Protein AF-0000000078796660 (afdb_homodimer)

pLDDT: mean 93.75, std 12.04, range [26.59, 98.94]

Foldseek 3Di:
DAQCLDPQDGVCQQLDDPVCVVVVVPVSVVDDPQLVVLLSLLCVQPVVVLCVVVVFDKHFPYFADDPVRCVVVVHDNPDCSPSRFKTKIDTPPDWQVRSLVVSLPDPGQWQEWESEQRHIIMTGHDPVSVNRHSWYWYWHQDPNDTDIHGDPNPDD/DAQCLDPQDGVCQQLDDPVCVVVVVPVSVVDDPQLVVLLSLLCVQPVVVLCVVVVFDKHFPYFADDPVRCVVVVHDNPDCSPSRFKTKIDTPPDWQVRSLVVSLPDPGQWQEWESEQRHIIMTGHDPVSVNRHSWYWYWHQDPNDTDIHGDPNPDD

InterPro domains:
  IPR009045 Peptidase M74/Hedgehog-like, zinc-binding domain superfamily [G3DSA:3.30.1380.10] (8-135)
  IPR009045 Peptidase M74/Hedgehog-like, zinc-binding domain superfamily [SSF55166] (8-126)
  IPR013230 Peptidase M15A, C-terminal [PF08291] (8-124)

Sequence (312 aa):
MSKQLTRNFSLAEMLNSQTASRLNIQEQYEPSELVIENLRQLSIHVLQPLRDMLRRPVFVSSGYRSPRVNRIVGGADSSQHMKGQAADIVVPGMSAEVLFQKIRKSDLLYDQLIQEFGRWVHVSYNPEPAKNRKEALRAVMEGGRVRFLRGERVGGMSKQLTRNFSLAEMLNSQTASRLNIQEQYEPSELVIENLRQLSIHVLQPLRDMLRRPVFVSSGYRSPRVNRIVGGADSSQHMKGQAADIVVPGMSAEVLFQKIRKSDLLYDQLIQEFGRWVHVSYNPEPAKNRKEALRAVMEGGRVRFLRGERVGG

Organism: Cecembia lonarensis (strain CCUG 58316 / KCTC 22772 / LW9) (NCBI:txid1225176)

Secondary structure (DSSP, 8-state):
--SBSSSS-BHHHHH--HHHHHTT-GGGG---HHHHHHHHHHIIIIIHHHHHHHTS--EEEE----HHHHHHTT--TT-GGGGT-EEEEE-TTS-HHHHHHHHHTS----SEEEEETTTEEEEE--SSGGG---EEEEEEEETTEEEEEE------/--SBSSSS-BHHHHH--HHHHHTT-GGGG---HHHHHHHHHHIIIIIHHHHHHHTS--EEEE----HHHHHHTT--TT-GGGGT-EEEEE-TTS-HHHHHHHHHTS----SEEEEETTTEEEEE--SSGGG---EEEEEEEETTEEEEEE------

Structure (mmCIF, N/CA/C/O backbone):
data_AF-0000000078796660-model_v1
#
loop_
_entity.id
_entity.type
_entity.pdbx_description
1 polymer 'Peptidase M15'
#
loop_
_atom_site.group_PDB
_atom_site.id
_atom_site.type_symbol
_atom_site.label_atom_id
_atom_site.label_alt_id
_atom_site.label_comp_id
_atom_site.label_asym_id
_atom_site.label_entity_id
_atom_site.label_seq_id
_atom_site.pdbx_PDB_ins_code
_atom_site.Cartn_x
_atom_site.Cartn_y
_atom_site.Cartn_z
_atom_site.occupancy
_atom_site.B_iso_or_equiv
_atom_site.auth_seq_id
_atom_site.auth_comp_id
_atom_site.auth_asym_id
_atom_site.auth_atom_id
_atom_site.pdbx_PDB_model_num
ATOM 1 N N . MET A 1 1 ? 2.35 -25.297 6.988 1 45.5 1 MET A N 1
ATOM 2 C CA . MET A 1 1 ? 3.012 -24.781 5.797 1 45.5 1 MET A CA 1
ATOM 3 C C . MET A 1 1 ? 3.705 -23.453 6.09 1 45.5 1 MET A C 1
ATOM 5 O O . MET A 1 1 ? 3.248 -22.688 6.938 1 45.5 1 MET A O 1
ATOM 9 N N . SER A 1 2 ? 4.918 -23.328 5.523 1 55.5 2 SER A N 1
ATOM 10 C CA . SER A 1 2 ? 5.801 -22.25 5.953 1 55.5 2 SER A CA 1
ATOM 11 C C . SER A 1 2 ? 5.195 -20.891 5.641 1 55.5 2 SER A C 1
ATOM 13 O O . SER A 1 2 ? 4.641 -20.672 4.562 1 55.5 2 SER A O 1
ATOM 15 N N . LYS A 1 3 ? 5.059 -20.094 6.574 1 83.88 3 LYS A N 1
ATOM 16 C CA . LYS A 1 3 ? 4.617 -18.703 6.488 1 83.88 3 LYS A CA 1
ATOM 17 C C . LYS A 1 3 ? 5.57 -17.875 5.633 1 83.88 3 LYS A C 1
ATOM 19 O O . LYS A 1 3 ? 5.23 -16.766 5.207 1 83.88 3 LYS A O 1
ATOM 24 N N . GLN A 1 4 ? 6.664 -18.609 5.262 1 91.62 4 GLN A N 1
ATOM 25 C CA . GLN A 1 4 ? 7.641 -17.953 4.406 1 91.62 4 GLN A CA 1
ATOM 26 C C . GLN A 1 4 ? 7.629 -18.547 2.998 1 91.62 4 GLN A C 1
ATOM 28 O O . GLN A 1 4 ? 7.988 -19.703 2.803 1 91.62 4 GLN A O 1
ATOM 33 N N . LEU A 1 5 ? 7.301 -17.828 2.006 1 97.06 5 LEU A N 1
ATOM 34 C CA . LEU A 1 5 ? 7.148 -18.297 0.633 1 97.06 5 LEU A CA 1
ATOM 35 C C . LEU A 1 5 ? 8.5 -18.375 -0.07 1 97.06 5 LEU A C 1
ATOM 37 O O . LEU A 1 5 ? 8.797 -19.344 -0.768 1 97.06 5 LEU A O 1
ATOM 41 N N . THR A 1 6 ? 9.32 -17.344 0.037 1 97.69 6 THR A N 1
ATOM 42 C CA . THR A 1 6 ? 10.695 -17.25 -0.425 1 97.69 6 THR A CA 1
ATOM 43 C C . THR A 1 6 ? 11.547 -16.469 0.567 1 97.69 6 THR A C 1
ATOM 45 O O . THR A 1 6 ? 11.078 -16.109 1.652 1 97.69 6 THR A O 1
ATOM 48 N N . ARG A 1 7 ? 12.766 -16.172 0.156 1 95.88 7 ARG A N 1
ATOM 49 C CA . ARG A 1 7 ? 13.719 -15.523 1.047 1 95.88 7 ARG A CA 1
ATOM 50 C C . ARG A 1 7 ? 13.188 -14.18 1.535 1 95.88 7 ARG A C 1
ATOM 52 O O . ARG A 1 7 ? 13.398 -13.805 2.689 1 95.88 7 ARG A O 1
ATOM 59 N N . ASN A 1 8 ? 12.414 -13.469 0.659 1 95.81 8 ASN A N 1
ATOM 60 C CA . ASN A 1 8 ? 12.102 -12.086 1.005 1 95.81 8 ASN A CA 1
ATOM 61 C C . ASN A 1 8 ? 10.594 -11.836 0.993 1 95.81 8 ASN A C 1
ATOM 63 O O . ASN A 1 8 ? 10.141 -10.727 1.285 1 95.81 8 ASN A O 1
ATOM 67 N N . PHE A 1 9 ? 9.797 -12.891 0.702 1 96.81 9 PHE A N 1
ATOM 68 C CA . PHE A 1 9 ? 8.352 -12.719 0.623 1 96.81 9 PHE A CA 1
ATOM 69 C C . PHE A 1 9 ? 7.633 -13.734 1.501 1 96.81 9 PHE A C 1
ATOM 71 O O . PHE A 1 9 ? 7.828 -14.945 1.347 1 96.81 9 PHE A O 1
ATOM 78 N N . SER A 1 10 ? 6.832 -13.211 2.352 1 95.56 10 SER A N 1
ATOM 79 C CA . SER A 1 10 ? 6.09 -14.062 3.277 1 95.56 10 SER A CA 1
ATOM 80 C C . SER A 1 10 ? 4.613 -14.125 2.904 1 95.56 10 SER A C 1
ATOM 82 O O . SER A 1 10 ? 4.105 -13.25 2.199 1 95.56 10 SER A O 1
ATOM 84 N N . LEU A 1 11 ? 4.012 -15.117 3.398 1 97.19 11 LEU A N 1
ATOM 85 C CA . LEU A 1 11 ? 2.576 -15.25 3.176 1 97.19 11 LEU A CA 1
ATOM 86 C C . LEU A 1 11 ? 1.82 -14.086 3.811 1 97.19 11 LEU A C 1
ATOM 88 O O . LEU A 1 11 ? 0.869 -13.562 3.225 1 97.19 11 LEU A O 1
ATOM 92 N N . ALA A 1 12 ? 2.174 -13.656 5.004 1 93.88 12 ALA A N 1
ATOM 93 C CA . ALA A 1 12 ? 1.531 -12.539 5.691 1 93.88 12 ALA A CA 1
ATOM 94 C C . ALA A 1 12 ? 1.543 -11.281 4.828 1 93.88 12 ALA A C 1
ATOM 96 O O . ALA A 1 12 ? 0.53 -10.586 4.719 1 93.88 12 ALA A O 1
ATOM 97 N N . GLU A 1 13 ? 2.662 -11.055 4.199 1 94.31 13 GLU A N 1
ATOM 98 C CA . GLU A 1 13 ? 2.787 -9.883 3.334 1 94.31 13 GLU A CA 1
ATOM 99 C C . GLU A 1 13 ? 1.871 -9.992 2.119 1 94.31 13 GLU A C 1
ATOM 101 O O . GLU A 1 13 ? 1.275 -9.008 1.692 1 94.31 13 GLU A O 1
ATOM 106 N N . MET A 1 14 ? 1.711 -11.195 1.631 1 97.94 14 MET A N 1
ATOM 107 C CA . MET A 1 14 ? 0.92 -11.406 0.422 1 97.94 14 MET A CA 1
ATOM 108 C C . MET A 1 14 ? -0.571 -11.305 0.723 1 97.94 14 MET A C 1
ATOM 110 O O . MET A 1 14 ? -1.372 -11.031 -0.172 1 97.94 14 MET A O 1
ATOM 114 N N . LEU A 1 15 ? -0.921 -11.492 1.973 1 97.81 15 LEU A N 1
ATOM 115 C CA . LEU A 1 15 ? -2.328 -11.484 2.355 1 97.81 15 LEU A CA 1
ATOM 116 C C . LEU A 1 15 ? -2.734 -10.117 2.902 1 97.81 15 LEU A C 1
ATOM 118 O O . LEU A 1 15 ? -3.924 -9.836 3.049 1 97.81 15 LEU A O 1
ATOM 122 N N . ASN A 1 16 ? -1.791 -9.289 3.172 1 96 16 ASN A N 1
ATOM 123 C CA . ASN A 1 16 ? -2.07 -8.008 3.805 1 96 16 ASN A CA 1
ATOM 124 C C . ASN A 1 16 ? -3.045 -7.172 2.975 1 96 16 ASN A C 1
ATOM 126 O O . ASN A 1 16 ? -2.934 -7.117 1.748 1 96 16 ASN A O 1
ATOM 130 N N . SER A 1 17 ? -3.971 -6.539 3.672 1 97.81 17 SER A N 1
ATOM 131 C CA . SER A 1 17 ? -4.977 -5.656 3.096 1 97.81 17 SER A CA 1
ATOM 132 C C . SER A 1 17 ? -5.516 -4.68 4.137 1 97.81 17 SER A C 1
ATOM 134 O O . SER A 1 17 ? -6.148 -5.09 5.113 1 97.81 17 SER A O 1
ATOM 136 N N . GLN A 1 18 ? -5.285 -3.398 3.879 1 97 18 GLN A N 1
ATOM 137 C CA . GLN A 1 18 ? -5.816 -2.402 4.801 1 97 18 GLN A CA 1
ATOM 138 C C . GLN A 1 18 ? -7.344 -2.434 4.824 1 97 18 GLN A C 1
ATOM 140 O O . GLN A 1 18 ? -7.953 -2.363 5.895 1 97 18 GLN A O 1
ATOM 145 N N . THR A 1 19 ? -7.906 -2.621 3.646 1 97.88 19 THR A N 1
ATOM 146 C CA . THR A 1 19 ? -9.359 -2.674 3.518 1 97.88 19 THR A CA 1
ATOM 147 C C . THR A 1 19 ? -9.93 -3.852 4.305 1 97.88 19 THR A C 1
ATOM 149 O O . THR A 1 19 ? -10.859 -3.686 5.09 1 97.88 19 THR A O 1
ATOM 152 N N . ALA A 1 20 ? -9.383 -5.027 4.125 1 97.81 20 ALA A N 1
ATOM 153 C CA . ALA A 1 20 ? -9.875 -6.211 4.824 1 97.81 20 ALA A CA 1
ATOM 154 C C . ALA A 1 20 ? -9.734 -6.055 6.336 1 97.81 20 ALA A C 1
ATOM 156 O O . ALA A 1 20 ? -10.602 -6.48 7.098 1 97.81 20 ALA A O 1
ATOM 157 N N . SER A 1 21 ? -8.602 -5.488 6.773 1 96.5 21 SER A N 1
ATOM 158 C CA . SER A 1 21 ? -8.344 -5.316 8.195 1 96.5 21 SER A CA 1
ATOM 159 C C . SER A 1 21 ? -9.352 -4.363 8.828 1 96.5 21 SER A C 1
ATOM 161 O O . SER A 1 21 ? -9.945 -4.676 9.867 1 96.5 21 SER A O 1
ATOM 163 N N . ARG A 1 22 ? -9.617 -3.275 8.172 1 95.5 22 ARG A N 1
ATOM 164 C CA . ARG A 1 22 ? -10.492 -2.244 8.719 1 95.5 22 ARG A CA 1
ATOM 165 C C . ARG A 1 22 ? -11.953 -2.693 8.688 1 95.5 22 ARG A C 1
ATOM 167 O O . ARG A 1 22 ? -12.734 -2.346 9.578 1 95.5 22 ARG A O 1
ATOM 174 N N . LEU A 1 23 ? -12.273 -3.518 7.699 1 96.19 23 LEU A N 1
ATOM 175 C CA . LEU A 1 23 ? -13.656 -3.943 7.535 1 96.19 23 LEU A CA 1
ATOM 176 C C . LEU A 1 23 ? -13.875 -5.328 8.141 1 96.19 23 LEU A C 1
ATOM 178 O O . LEU A 1 23 ? -14.953 -5.91 8 1 96.19 23 LEU A O 1
ATOM 182 N N . ASN A 1 24 ? -12.875 -5.883 8.727 1 94.69 24 ASN A N 1
ATOM 183 C CA . ASN A 1 24 ? -12.922 -7.188 9.375 1 94.69 24 ASN A CA 1
ATOM 184 C C . ASN A 1 24 ? -13.383 -8.273 8.406 1 94.69 24 ASN A C 1
ATOM 186 O O . ASN A 1 24 ? -14.305 -9.031 8.711 1 94.69 24 ASN A O 1
ATOM 190 N N . ILE A 1 25 ? -12.859 -8.273 7.25 1 96.81 25 ILE A N 1
ATOM 191 C CA . ILE A 1 25 ? -13.125 -9.312 6.262 1 96.81 25 ILE A CA 1
ATOM 192 C C . ILE A 1 25 ? -12.18 -10.492 6.492 1 96.81 25 ILE A C 1
ATOM 194 O O . ILE A 1 25 ? -11.094 -10.547 5.914 1 96.81 25 ILE A O 1
ATOM 198 N N . GLN A 1 26 ? -12.602 -11.461 7.191 1 95.06 26 GLN A N 1
ATOM 199 C CA . GLN A 1 26 ? -11.75 -12.531 7.707 1 95.06 26 GLN A CA 1
ATOM 200 C C . GLN A 1 26 ? -11.32 -13.477 6.59 1 95.06 26 GLN A C 1
ATOM 202 O O . GLN A 1 26 ? -10.219 -14.031 6.633 1 95.06 26 GLN A O 1
ATOM 207 N N . GLU A 1 27 ? -12.141 -13.617 5.586 1 97 27 GLU A N 1
ATOM 208 C CA . GLU A 1 27 ? -11.82 -14.57 4.527 1 97 27 GLU A CA 1
ATOM 209 C C . GLU A 1 27 ? -10.57 -14.148 3.762 1 97 27 GLU A C 1
ATOM 211 O O . GLU A 1 27 ? -9.945 -14.969 3.084 1 97 27 GLU A O 1
ATOM 216 N N . GLN A 1 28 ? -10.172 -12.883 3.832 1 98 28 GLN A N 1
ATOM 217 C CA . GLN A 1 28 ? -8.938 -12.398 3.232 1 98 28 GLN A CA 1
ATOM 218 C C . GLN A 1 28 ? -7.727 -13.133 3.805 1 98 28 GLN A C 1
ATOM 220 O O . GLN A 1 28 ? -6.738 -13.352 3.102 1 98 28 GLN A O 1
ATOM 225 N N . TYR A 1 29 ? -7.84 -13.547 5 1 96.5 29 TYR A N 1
ATOM 226 C CA . TYR A 1 29 ? -6.684 -14.086 5.707 1 96.5 29 TYR A CA 1
ATOM 227 C C . TYR A 1 29 ? -6.801 -15.594 5.871 1 96.5 29 TYR A C 1
ATOM 229 O O . TYR A 1 29 ? -6.008 -16.219 6.586 1 96.5 29 TYR A O 1
ATOM 237 N N . GLU A 1 30 ? -7.844 -16.125 5.207 1 96.62 30 GLU A N 1
ATOM 238 C CA . GLU A 1 30 ? -8.062 -17.562 5.211 1 96.62 30 GLU A CA 1
ATOM 239 C C . GLU A 1 30 ? -8.148 -18.109 3.787 1 96.62 30 GLU A C 1
ATOM 241 O O . GLU A 1 30 ? -9.125 -18.766 3.428 1 96.62 30 GLU A O 1
ATOM 246 N N . PRO A 1 31 ? -7.066 -17.922 3.057 1 97.12 31 PRO A N 1
ATOM 247 C CA . PRO A 1 31 ? -7.082 -18.438 1.686 1 97.12 31 PRO A CA 1
ATOM 248 C C . PRO A 1 31 ? -7.008 -19.953 1.625 1 97.12 31 PRO A C 1
ATOM 250 O O . PRO A 1 31 ? -6.578 -20.594 2.588 1 97.12 31 PRO A O 1
ATOM 253 N N . SER A 1 32 ? -7.473 -20.578 0.462 1 97.94 32 SER A N 1
ATOM 254 C CA . SER A 1 32 ? -7.32 -22.016 0.241 1 97.94 32 SER A CA 1
ATOM 255 C C . SER A 1 32 ? -5.855 -22.391 0.043 1 97.94 32 SER A C 1
ATOM 257 O O . SER A 1 32 ? -5.02 -21.516 -0.23 1 97.94 32 SER A O 1
ATOM 259 N N . GLU A 1 33 ? -5.586 -23.656 0.144 1 97.69 33 GLU A N 1
ATOM 260 C CA . GLU A 1 33 ? -4.234 -24.141 -0.095 1 97.69 33 GLU A CA 1
ATOM 261 C C . GLU A 1 33 ? -3.783 -23.859 -1.523 1 97.69 33 GLU A C 1
ATOM 263 O O . GLU A 1 33 ? -2.602 -23.609 -1.769 1 97.69 33 GLU A O 1
ATOM 268 N N . LEU A 1 34 ? -4.711 -23.938 -2.4 1 98.31 34 LEU A N 1
ATOM 269 C CA . LEU A 1 34 ? -4.395 -23.656 -3.795 1 98.31 34 LEU A CA 1
ATOM 270 C C . LEU A 1 34 ? -3.936 -22.219 -3.965 1 98.31 34 LEU A C 1
ATOM 272 O O . LEU A 1 34 ? -2.953 -21.953 -4.66 1 98.31 34 LEU A O 1
ATOM 276 N N . VAL A 1 35 ? -4.617 -21.297 -3.363 1 98.56 35 VAL A N 1
ATOM 277 C CA . VAL A 1 35 ? -4.25 -19.891 -3.422 1 98.56 35 VAL A CA 1
ATOM 278 C C . VAL A 1 35 ? -2.863 -19.688 -2.82 1 98.56 35 VAL A C 1
ATOM 280 O O . VAL A 1 35 ? -2.039 -18.953 -3.375 1 98.56 35 VAL A O 1
ATOM 283 N N . ILE A 1 36 ? -2.561 -20.344 -1.724 1 98.5 36 ILE A N 1
ATOM 284 C CA . ILE A 1 36 ? -1.261 -20.219 -1.072 1 98.5 36 ILE A CA 1
ATOM 285 C C . ILE A 1 36 ? -0.169 -20.75 -2.006 1 98.5 36 ILE A C 1
ATOM 287 O O . ILE A 1 36 ? 0.882 -20.109 -2.15 1 98.5 36 ILE A O 1
ATOM 291 N N . GLU A 1 37 ? -0.456 -21.828 -2.598 1 98.44 37 GLU A N 1
ATOM 292 C CA . GLU A 1 37 ? 0.517 -22.391 -3.529 1 98.44 37 GLU A CA 1
ATOM 293 C C . GLU A 1 37 ? 0.743 -21.453 -4.719 1 98.44 37 GLU A C 1
ATOM 295 O O . GLU A 1 37 ? 1.873 -21.297 -5.184 1 98.44 37 GLU A O 1
ATOM 300 N N . ASN A 1 38 ? -0.32 -20.875 -5.227 1 98.81 38 ASN A N 1
ATOM 301 C CA . ASN A 1 38 ? -0.178 -19.922 -6.32 1 98.81 38 ASN A CA 1
ATOM 302 C C . ASN A 1 38 ? 0.681 -18.719 -5.918 1 98.81 38 ASN A C 1
ATOM 304 O O . ASN A 1 38 ? 1.509 -18.25 -6.699 1 98.81 38 ASN A O 1
ATOM 308 N N . LEU A 1 39 ? 0.467 -18.25 -4.715 1 98.81 39 LEU A N 1
ATOM 309 C CA . LEU A 1 39 ? 1.283 -17.156 -4.207 1 98.81 39 LEU A CA 1
ATOM 310 C C . LEU A 1 39 ? 2.748 -17.562 -4.105 1 98.81 39 LEU A C 1
ATOM 312 O O . LEU A 1 39 ? 3.645 -16.766 -4.391 1 98.81 39 LEU A O 1
ATOM 316 N N . ARG A 1 40 ? 2.975 -18.781 -3.693 1 98.56 40 ARG A N 1
ATOM 317 C CA . ARG A 1 40 ? 4.336 -19.312 -3.617 1 98.56 40 ARG A CA 1
ATOM 318 C C . ARG A 1 40 ? 4.988 -19.328 -4.996 1 98.56 40 ARG A C 1
ATOM 320 O O . ARG A 1 40 ? 6.125 -18.875 -5.16 1 98.56 40 ARG A O 1
ATOM 327 N N . GLN A 1 41 ? 4.262 -19.797 -5.941 1 98.75 41 GLN A N 1
ATOM 328 C CA . GLN A 1 41 ? 4.797 -19.875 -7.297 1 98.75 41 GLN A CA 1
ATOM 329 C C . GLN A 1 41 ? 5.066 -18.484 -7.863 1 98.75 41 GLN A C 1
ATOM 331 O O . GLN A 1 41 ? 6.102 -18.266 -8.5 1 98.75 41 GLN A O 1
ATOM 336 N N . LEU A 1 42 ? 4.156 -17.578 -7.668 1 98.88 42 LEU A N 1
ATOM 337 C CA . LEU A 1 42 ? 4.371 -16.188 -8.062 1 98.88 42 LEU A CA 1
ATOM 338 C C . LEU A 1 42 ? 5.648 -15.641 -7.438 1 98.88 42 LEU A C 1
ATOM 340 O O . LEU A 1 42 ? 6.441 -14.984 -8.109 1 98.88 42 LEU A O 1
ATOM 344 N N . SER A 1 43 ? 5.848 -15.906 -6.164 1 98.75 43 SER A N 1
ATOM 345 C CA . SER A 1 43 ? 7.016 -15.406 -5.438 1 98.75 43 SER A CA 1
ATOM 346 C C . SER A 1 43 ? 8.305 -16.031 -5.973 1 98.75 43 SER A C 1
ATOM 348 O O . SER A 1 43 ? 9.305 -15.336 -6.148 1 98.75 43 SER A O 1
ATOM 350 N N . ILE A 1 44 ? 8.273 -17.266 -6.27 1 98.56 44 ILE A N 1
ATOM 351 C CA . ILE A 1 44 ? 9.445 -18 -6.715 1 98.56 44 ILE A CA 1
ATOM 352 C C . ILE A 1 44 ? 9.828 -17.562 -8.125 1 98.56 44 ILE A C 1
ATOM 354 O O . ILE A 1 44 ? 11.008 -17.375 -8.43 1 98.56 44 ILE A O 1
ATOM 358 N N . HIS A 1 45 ? 8.883 -17.359 -8.922 1 98.69 45 HIS A N 1
ATOM 359 C CA . HIS A 1 45 ? 9.18 -17.25 -10.344 1 98.69 45 HIS A CA 1
ATOM 360 C C . HIS A 1 45 ? 9.234 -15.789 -10.781 1 98.69 45 HIS A C 1
ATOM 362 O O . HIS A 1 45 ? 9.812 -15.477 -11.828 1 98.69 45 HIS A O 1
ATOM 368 N N . VAL A 1 46 ? 8.656 -14.891 -9.984 1 98.81 46 VAL A N 1
ATOM 369 C CA . VAL A 1 46 ? 8.586 -13.516 -10.453 1 98.81 46 VAL A CA 1
ATOM 370 C C . VAL A 1 46 ? 9.148 -12.578 -9.383 1 98.81 46 VAL A C 1
ATOM 372 O O . VAL A 1 46 ? 10.156 -11.906 -9.609 1 98.81 46 VAL A O 1
ATOM 375 N N . LEU A 1 47 ? 8.602 -12.609 -8.172 1 98.69 47 LEU A N 1
ATOM 376 C CA . LEU A 1 47 ? 8.891 -11.562 -7.203 1 98.69 47 LEU A CA 1
ATOM 377 C C . LEU A 1 47 ? 10.312 -11.688 -6.672 1 98.69 47 LEU A C 1
ATOM 379 O O . LEU A 1 47 ? 11.047 -10.695 -6.602 1 98.69 47 LEU A O 1
ATOM 383 N N . GLN A 1 48 ? 10.727 -12.898 -6.293 1 98.62 48 GLN A N 1
ATOM 384 C CA . GLN A 1 48 ? 12.07 -13.078 -5.762 1 98.62 48 GLN A CA 1
ATOM 385 C C . GLN A 1 48 ? 13.125 -12.812 -6.836 1 98.62 48 GLN A C 1
ATOM 387 O O . GLN A 1 48 ? 14.094 -12.086 -6.598 1 98.62 48 GLN A O 1
ATOM 392 N N . PRO A 1 49 ? 12.984 -13.375 -8 1 98.75 49 PRO A N 1
ATOM 393 C CA . PRO A 1 49 ? 13.945 -13.047 -9.055 1 98.75 49 PRO A CA 1
ATOM 394 C C . PRO A 1 49 ? 14 -11.555 -9.367 1 98.75 49 PRO A C 1
ATOM 396 O O . PRO A 1 49 ? 15.078 -11.008 -9.633 1 98.75 49 PRO A O 1
ATOM 399 N N . LEU A 1 50 ? 12.859 -10.875 -9.352 1 98.69 50 LEU A N 1
ATOM 400 C CA . LEU A 1 50 ? 12.82 -9.438 -9.578 1 98.69 50 LEU A CA 1
ATOM 401 C C . LEU A 1 50 ? 13.617 -8.703 -8.5 1 98.69 50 LEU A C 1
ATOM 403 O O . LEU A 1 50 ? 14.422 -7.816 -8.812 1 98.69 50 LEU A O 1
ATOM 407 N N . ARG A 1 51 ? 13.344 -9.055 -7.305 1 97.81 51 ARG A N 1
ATOM 408 C CA . ARG A 1 51 ? 14.062 -8.43 -6.203 1 97.81 51 ARG A CA 1
ATOM 409 C C . ARG A 1 51 ? 15.57 -8.664 -6.332 1 97.81 51 ARG A C 1
ATOM 411 O O . ARG A 1 51 ? 16.359 -7.742 -6.113 1 97.81 51 ARG A O 1
ATOM 418 N N . ASP A 1 52 ? 15.953 -9.867 -6.652 1 98.06 52 ASP A N 1
ATOM 419 C CA . ASP A 1 52 ? 17.359 -10.203 -6.824 1 98.06 52 ASP A CA 1
ATOM 420 C C . ASP A 1 52 ? 17.984 -9.398 -7.957 1 98.06 52 ASP A C 1
ATOM 422 O O . ASP A 1 52 ? 19.141 -8.961 -7.852 1 98.06 52 ASP A O 1
ATOM 426 N N . MET A 1 53 ? 17.266 -9.195 -8.938 1 97.94 53 MET A N 1
ATOM 427 C CA . MET A 1 53 ? 17.75 -8.461 -10.102 1 97.94 53 MET A CA 1
ATOM 428 C C . MET A 1 53 ? 17.906 -6.98 -9.789 1 97.94 53 MET A C 1
ATOM 430 O O . MET A 1 53 ? 18.891 -6.359 -10.203 1 97.94 53 MET A O 1
ATOM 434 N N . LEU A 1 54 ? 16.922 -6.469 -9.062 1 97.5 54 LEU A N 1
ATOM 435 C CA . LEU A 1 54 ? 16.906 -5.039 -8.781 1 97.5 54 LEU A CA 1
ATOM 436 C C . LEU A 1 54 ? 17.859 -4.703 -7.641 1 97.5 54 LEU A C 1
ATOM 438 O O . LEU A 1 54 ? 18.297 -3.557 -7.5 1 97.5 54 LEU A O 1
ATOM 442 N N . ARG A 1 55 ? 18.125 -5.676 -6.75 1 96.12 55 ARG A N 1
ATOM 443 C CA . ARG A 1 55 ? 18.906 -5.473 -5.539 1 96.12 55 ARG A CA 1
ATOM 444 C C . ARG A 1 55 ? 18.328 -4.348 -4.688 1 96.12 55 ARG A C 1
ATOM 446 O O . ARG A 1 55 ? 19.062 -3.525 -4.148 1 96.12 55 ARG A O 1
ATOM 453 N N . ARG A 1 56 ? 16.969 -4.285 -4.719 1 93.88 56 ARG A N 1
ATOM 454 C CA . ARG A 1 56 ? 16.172 -3.33 -3.951 1 93.88 56 ARG A CA 1
ATOM 455 C C . ARG A 1 56 ? 14.945 -4 -3.359 1 93.88 56 ARG A C 1
ATOM 457 O O . ARG A 1 56 ? 14.43 -4.977 -3.912 1 93.88 56 ARG A O 1
ATOM 464 N N . PRO A 1 57 ? 14.5 -3.465 -2.238 1 93.62 57 PRO A N 1
ATOM 465 C CA . PRO A 1 57 ? 13.227 -3.984 -1.735 1 93.62 57 PRO A CA 1
ATOM 466 C C . PRO A 1 57 ? 12.078 -3.777 -2.715 1 93.62 57 PRO A C 1
ATOM 468 O O . PRO A 1 57 ? 12 -2.732 -3.367 1 93.62 57 PRO A O 1
ATOM 471 N N . VAL A 1 58 ? 11.289 -4.797 -2.889 1 96.38 58 VAL A N 1
ATOM 472 C CA . VAL A 1 58 ? 10.039 -4.75 -3.646 1 96.38 58 VAL A CA 1
ATOM 473 C C . VAL A 1 58 ? 8.852 -4.836 -2.691 1 96.38 58 VAL A C 1
ATOM 475 O O . VAL A 1 58 ? 8.68 -5.836 -1.991 1 96.38 58 VAL A O 1
ATOM 478 N N . PHE A 1 59 ? 8.102 -3.785 -2.656 1 94.75 59 PHE A N 1
ATOM 479 C CA . PHE A 1 59 ? 6.961 -3.75 -1.751 1 94.75 59 PHE A CA 1
ATOM 480 C C . PHE A 1 59 ? 5.699 -4.238 -2.453 1 94.75 59 PHE A C 1
ATOM 482 O O . PHE A 1 59 ? 5.359 -3.76 -3.537 1 94.75 59 PHE A O 1
ATOM 489 N N . VAL A 1 60 ? 5.035 -5.168 -1.796 1 97.31 60 VAL A N 1
ATOM 490 C CA . VAL A 1 60 ? 3.752 -5.656 -2.297 1 97.31 60 VAL A CA 1
ATOM 491 C C . VAL A 1 60 ? 2.613 -4.895 -1.623 1 97.31 60 VAL A C 1
ATOM 493 O O . VAL A 1 60 ? 2.293 -5.145 -0.459 1 97.31 60 VAL A O 1
ATOM 496 N N . SER A 1 61 ? 1.997 -4.012 -2.381 1 96.62 61 SER A N 1
ATOM 497 C CA . SER A 1 61 ? 0.896 -3.234 -1.825 1 96.62 61 SER A CA 1
ATOM 498 C C . SER A 1 61 ? -0.414 -4.012 -1.878 1 96.62 61 SER A C 1
ATOM 500 O O . SER A 1 61 ? -1.37 -3.678 -1.174 1 96.62 61 SER A O 1
ATOM 502 N N . SER A 1 62 ? -0.422 -5.008 -2.75 1 98.31 62 SER A N 1
ATOM 503 C CA . SER A 1 62 ? -1.573 -5.898 -2.861 1 98.31 62 SER A CA 1
ATOM 504 C C . SER A 1 62 ? -1.18 -7.234 -3.48 1 98.31 62 SER A C 1
ATOM 506 O O . SER A 1 62 ? -0.676 -7.281 -4.605 1 98.31 62 SER A O 1
ATOM 508 N N . GLY A 1 63 ? -1.321 -8.289 -2.746 1 98.56 63 GLY A N 1
ATOM 509 C CA . GLY A 1 63 ? -1.165 -9.648 -3.24 1 98.56 63 GLY A CA 1
ATOM 510 C C . GLY A 1 63 ? -2.488 -10.336 -3.52 1 98.56 63 GLY A C 1
ATOM 511 O O . GLY A 1 63 ? -3.168 -10.016 -4.496 1 98.56 63 GLY A O 1
ATOM 512 N N . TYR A 1 64 ? -2.834 -11.219 -2.566 1 98.88 64 TYR A N 1
ATOM 513 C CA . TYR A 1 64 ? -4.137 -11.867 -2.646 1 98.88 64 TYR A CA 1
ATOM 514 C C . TYR A 1 64 ? -5.258 -10.898 -2.295 1 98.88 64 TYR A C 1
ATOM 516 O O . TYR A 1 64 ? -5.125 -10.102 -1.36 1 98.88 64 TYR A O 1
ATOM 524 N N . ARG A 1 65 ? -6.305 -10.945 -3.076 1 98.88 65 ARG A N 1
ATOM 525 C CA . ARG A 1 65 ? -7.566 -10.297 -2.738 1 98.88 65 ARG A CA 1
ATOM 526 C C . ARG A 1 65 ? -8.711 -11.312 -2.736 1 98.88 65 ARG A C 1
ATOM 528 O O . ARG A 1 65 ? -8.961 -11.969 -3.744 1 98.88 65 ARG A O 1
ATOM 535 N N . SER A 1 66 ? -9.406 -11.43 -1.613 1 98.81 66 SER A N 1
ATOM 536 C CA . SER A 1 66 ? -10.656 -12.188 -1.645 1 98.81 66 SER A CA 1
ATOM 537 C C . SER A 1 66 ? -11.664 -11.547 -2.588 1 98.81 66 SER A C 1
ATOM 539 O O . SER A 1 66 ? -11.555 -10.359 -2.918 1 98.81 66 SER A O 1
ATOM 541 N N . PRO A 1 67 ? -12.656 -12.359 -2.992 1 98.38 67 PRO A N 1
ATOM 542 C CA . PRO A 1 67 ? -13.672 -11.781 -3.881 1 98.38 67 PRO A CA 1
ATOM 543 C C . PRO A 1 67 ? -14.328 -10.539 -3.293 1 98.38 67 PRO A C 1
ATOM 545 O O . PRO A 1 67 ? -14.531 -9.555 -4.004 1 98.38 67 PRO A O 1
ATOM 548 N N . ARG A 1 68 ? -14.602 -10.484 -2.021 1 98.44 68 ARG A N 1
ATOM 549 C CA . ARG A 1 68 ? -15.242 -9.336 -1.379 1 98.44 68 ARG A CA 1
ATOM 550 C C . ARG A 1 68 ? -14.312 -8.125 -1.384 1 98.44 68 ARG A C 1
ATOM 552 O O . ARG A 1 68 ? -14.727 -7.023 -1.751 1 98.44 68 ARG A O 1
ATOM 559 N N . VAL A 1 69 ? -13.062 -8.305 -0.993 1 98.69 69 VAL A N 1
ATOM 560 C CA . VAL A 1 69 ? -12.094 -7.207 -0.997 1 98.69 69 VAL A CA 1
ATOM 561 C C . VAL A 1 69 ? -11.922 -6.676 -2.418 1 98.69 69 VAL A C 1
ATOM 563 O O . VAL A 1 69 ? -11.914 -5.461 -2.637 1 98.69 69 VAL A O 1
ATOM 566 N N . ASN A 1 70 ? -11.766 -7.629 -3.367 1 98.81 70 ASN A N 1
ATOM 567 C CA . ASN A 1 70 ? -11.562 -7.246 -4.762 1 98.81 70 ASN A CA 1
ATOM 568 C C . ASN A 1 70 ? -12.688 -6.34 -5.258 1 98.81 70 ASN A C 1
ATOM 570 O O . ASN A 1 70 ? -12.43 -5.332 -5.918 1 98.81 70 ASN A O 1
ATOM 574 N N . ARG A 1 71 ? -13.883 -6.691 -4.871 1 98.25 71 ARG A N 1
ATOM 575 C CA . ARG A 1 71 ? -15.039 -5.895 -5.266 1 98.25 71 ARG A CA 1
ATOM 576 C C . ARG A 1 71 ? -15.008 -4.52 -4.609 1 98.25 71 ARG A C 1
ATOM 578 O O . ARG A 1 71 ? -15.258 -3.508 -5.262 1 98.25 71 ARG A O 1
ATOM 585 N N . ILE A 1 72 ? -14.688 -4.43 -3.379 1 98.38 72 ILE A N 1
ATOM 586 C CA . ILE A 1 72 ? -14.711 -3.191 -2.609 1 98.38 72 ILE A CA 1
ATOM 587 C C . ILE A 1 72 ? -13.688 -2.209 -3.182 1 98.38 72 ILE A C 1
ATOM 589 O O . ILE A 1 72 ? -13.977 -1.02 -3.322 1 98.38 72 ILE A O 1
ATOM 593 N N . VAL A 1 73 ? -12.531 -2.748 -3.611 1 97.88 73 VAL A N 1
ATOM 594 C CA . VAL A 1 73 ? -11.461 -1.842 -4.016 1 97.88 73 VAL A CA 1
ATOM 595 C C . VAL A 1 73 ? -11.531 -1.603 -5.523 1 97.88 73 VAL A C 1
ATOM 597 O O . VAL A 1 73 ? -10.656 -0.945 -6.094 1 97.88 73 VAL A O 1
ATOM 600 N N . GLY A 1 74 ? -12.5 -2.207 -6.211 1 96.69 74 GLY A N 1
ATOM 601 C CA . GLY A 1 74 ? -12.719 -1.926 -7.621 1 96.69 74 GLY A CA 1
ATOM 602 C C . GLY A 1 74 ? -11.867 -2.777 -8.539 1 96.69 74 GLY A C 1
ATOM 603 O O . GLY A 1 74 ? -11.516 -2.35 -9.641 1 96.69 74 GLY A O 1
ATOM 604 N N . GLY A 1 75 ? -11.484 -3.928 -8.086 1 96.81 75 GLY A N 1
ATOM 605 C CA . GLY A 1 75 ? -10.734 -4.84 -8.93 1 96.81 75 GLY A CA 1
ATOM 606 C C . GLY A 1 75 ? -11.562 -5.441 -10.047 1 96.81 75 GLY A C 1
ATOM 607 O O . GLY A 1 75 ? -12.789 -5.512 -9.953 1 96.81 75 GLY A O 1
ATOM 608 N N . ALA A 1 76 ? -10.867 -5.91 -11.102 1 95.56 76 ALA A N 1
ATOM 609 C CA . ALA A 1 76 ? -11.547 -6.574 -12.211 1 95.56 76 ALA A CA 1
ATOM 610 C C . ALA A 1 76 ? -12.18 -7.887 -11.758 1 95.56 76 ALA A C 1
ATOM 612 O O . ALA A 1 76 ? -11.633 -8.586 -10.898 1 95.56 76 ALA A O 1
ATOM 613 N N . ASP A 1 77 ? -13.266 -8.281 -12.367 1 95.62 77 ASP A N 1
ATOM 614 C CA . ASP A 1 77 ? -13.984 -9.492 -12.008 1 95.62 77 ASP A CA 1
ATOM 615 C C . ASP A 1 77 ? -13.117 -10.734 -12.219 1 95.62 77 ASP A C 1
ATOM 617 O O . ASP A 1 77 ? -13.242 -11.719 -11.492 1 95.62 77 ASP A O 1
ATOM 621 N N . SER A 1 78 ? -12.305 -10.656 -13.203 1 96.25 78 SER A N 1
ATOM 622 C CA . SER A 1 78 ? -11.461 -11.805 -13.523 1 96.25 78 SER A CA 1
ATOM 623 C C . SER A 1 78 ? -10.047 -11.609 -13.008 1 96.25 78 SER A C 1
ATOM 625 O O . SER A 1 78 ? -9.102 -12.203 -13.531 1 96.25 78 SER A O 1
ATOM 627 N N . SER A 1 79 ? -9.922 -10.812 -12.055 1 98 79 SER A N 1
ATOM 628 C CA . SER A 1 79 ? -8.609 -10.438 -11.531 1 98 79 SER A CA 1
ATOM 629 C C . SER A 1 79 ? -7.836 -11.664 -11.062 1 98 79 SER A C 1
ATOM 631 O O . SER A 1 79 ? -8.352 -12.477 -10.289 1 98 79 SER A O 1
ATOM 633 N N . GLN A 1 80 ? -6.57 -11.773 -11.352 1 98.75 80 GLN A N 1
ATOM 634 C CA . GLN A 1 80 ? -5.703 -12.859 -10.922 1 98.75 80 GLN A CA 1
ATOM 635 C C . GLN A 1 80 ? -5.352 -12.727 -9.438 1 98.75 80 GLN A C 1
ATOM 637 O O . GLN A 1 80 ? -4.871 -13.68 -8.82 1 98.75 80 GLN A O 1
ATOM 642 N N . HIS A 1 81 ? -5.543 -11.562 -8.844 1 98.94 81 HIS A N 1
ATOM 643 C CA . HIS A 1 81 ? -5.359 -11.406 -7.406 1 98.94 81 HIS A CA 1
ATOM 644 C C . HIS A 1 81 ? -6.254 -12.359 -6.625 1 98.94 81 HIS A C 1
ATOM 646 O O . HIS A 1 81 ? -5.871 -12.836 -5.551 1 98.94 81 HIS A O 1
ATOM 652 N N . MET A 1 82 ? -7.406 -12.703 -7.16 1 98.88 82 MET A N 1
ATOM 653 C CA . MET A 1 82 ? -8.367 -13.531 -6.438 1 98.88 82 MET A CA 1
ATOM 654 C C . MET A 1 82 ? -7.945 -15 -6.461 1 98.88 82 MET A C 1
ATOM 656 O O . MET A 1 82 ? -8.469 -15.812 -5.703 1 98.88 82 MET A O 1
ATOM 660 N N . LYS A 1 83 ? -6.996 -15.336 -7.297 1 98.81 83 LYS A N 1
ATOM 661 C CA . LYS A 1 83 ? -6.473 -16.688 -7.402 1 98.81 83 LYS A CA 1
ATOM 662 C C . LYS A 1 83 ? -5.098 -16.812 -6.754 1 98.81 83 LYS A C 1
ATOM 664 O O . LYS A 1 83 ? -4.461 -17.859 -6.812 1 98.81 83 LYS A O 1
ATOM 669 N N . GLY A 1 84 ? -4.59 -15.672 -6.203 1 98.88 84 GLY A N 1
ATOM 670 C CA . GLY A 1 84 ? -3.244 -15.664 -5.652 1 98.88 84 GLY A CA 1
ATOM 671 C C . GLY A 1 84 ? -2.164 -15.695 -6.719 1 98.88 84 GLY A C 1
ATOM 672 O O . GLY A 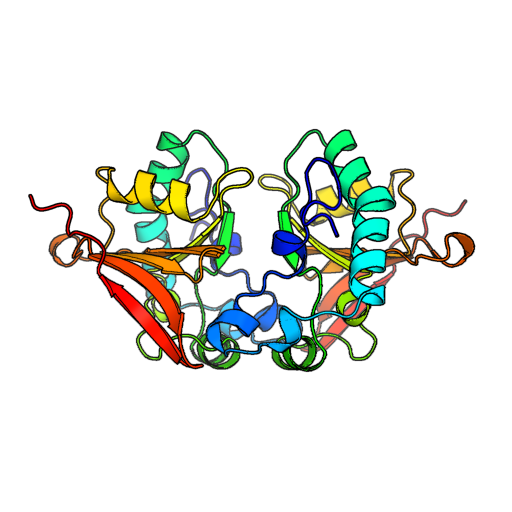1 84 ? -1.084 -16.25 -6.496 1 98.88 84 GLY A O 1
ATOM 673 N N . GLN A 1 85 ? -2.451 -15.102 -7.867 1 98.94 85 GLN A N 1
ATOM 674 C CA . GLN A 1 85 ? -1.53 -15.211 -8.992 1 98.94 85 GLN A CA 1
ATOM 675 C C . GLN A 1 85 ? -0.979 -13.844 -9.391 1 98.94 85 GLN A C 1
ATOM 677 O O . GLN A 1 85 ? -0.377 -13.703 -10.461 1 98.94 85 GLN A O 1
ATOM 682 N N . ALA A 1 86 ? -1.216 -12.789 -8.594 1 98.94 86 ALA A N 1
ATOM 683 C CA . ALA A 1 86 ? -0.764 -11.453 -8.969 1 98.94 86 ALA A CA 1
ATOM 684 C C . ALA A 1 86 ? -0.332 -10.648 -7.742 1 98.94 86 ALA A C 1
ATOM 686 O O . ALA A 1 86 ? -0.677 -11 -6.613 1 98.94 86 ALA A O 1
ATOM 687 N N . ALA A 1 87 ? 0.388 -9.672 -7.988 1 98.88 87 ALA A N 1
ATOM 688 C CA . ALA A 1 87 ? 0.776 -8.68 -6.988 1 98.88 87 ALA A CA 1
ATOM 689 C C . ALA A 1 87 ? 0.848 -7.281 -7.598 1 98.88 87 ALA A C 1
ATOM 691 O O . ALA A 1 87 ? 1.28 -7.117 -8.742 1 98.88 87 ALA A O 1
ATOM 692 N N . ASP A 1 88 ? 0.353 -6.328 -6.887 1 98.75 88 ASP A N 1
ATOM 693 C CA . ASP A 1 88 ? 0.682 -4.93 -7.145 1 98.75 88 ASP A CA 1
ATOM 694 C C . ASP A 1 88 ? 1.928 -4.508 -6.367 1 98.75 88 ASP A C 1
ATOM 696 O O . ASP A 1 88 ? 2.008 -4.711 -5.152 1 98.75 88 ASP A O 1
ATOM 700 N N . ILE A 1 89 ? 2.906 -3.893 -7.09 1 98.44 89 ILE A N 1
ATOM 701 C CA . ILE A 1 89 ? 4.191 -3.689 -6.434 1 98.44 89 ILE A CA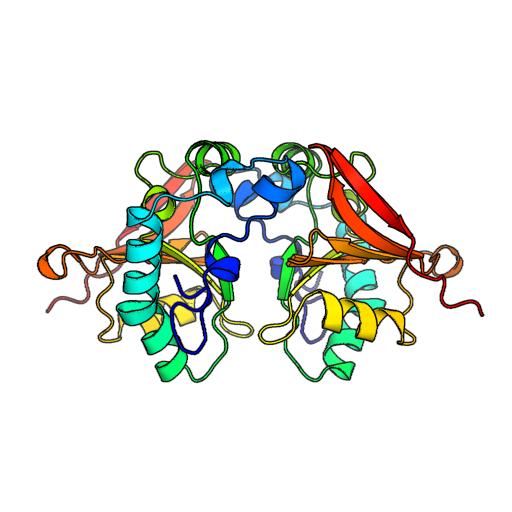 1
ATOM 702 C C . ILE A 1 89 ? 4.68 -2.262 -6.68 1 98.44 89 ILE A C 1
ATOM 704 O O . ILE A 1 89 ? 4.309 -1.638 -7.676 1 98.44 89 ILE A O 1
ATOM 708 N N . VAL A 1 90 ? 5.457 -1.816 -5.762 1 96.12 90 VAL A N 1
ATOM 709 C CA . VAL A 1 90 ? 6.16 -0.539 -5.801 1 96.12 90 VAL A CA 1
ATOM 710 C C . VAL A 1 90 ? 7.59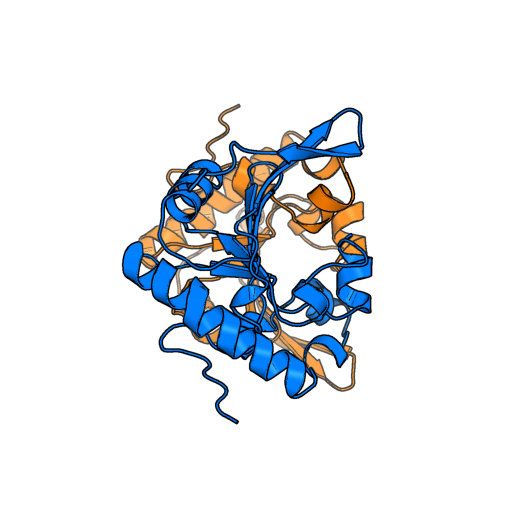4 -0.722 -5.312 1 96.12 90 VAL A C 1
ATOM 712 O O . VAL A 1 90 ? 7.852 -1.518 -4.406 1 96.12 90 VAL A O 1
ATOM 715 N N . VAL A 1 91 ? 8.5 -0.093 -5.926 1 94.5 91 VAL A N 1
ATOM 716 C CA . VAL A 1 91 ? 9.883 -0.019 -5.477 1 94.5 91 VAL A CA 1
ATOM 717 C C . VAL A 1 91 ? 10.219 1.415 -5.07 1 94.5 91 VAL A C 1
ATOM 719 O O . VAL A 1 91 ? 10.25 2.314 -5.914 1 94.5 91 VAL A O 1
ATOM 722 N N . PRO A 1 92 ? 10.461 1.584 -3.738 1 87.44 92 PRO A N 1
ATOM 723 C CA . PRO A 1 92 ? 10.773 2.945 -3.301 1 87.44 92 PRO A CA 1
ATOM 724 C C . PRO A 1 92 ? 11.906 3.578 -4.105 1 87.44 92 PRO A C 1
ATOM 726 O O . PRO A 1 92 ? 12.938 2.943 -4.332 1 87.44 92 PRO A O 1
ATOM 729 N N . GLY A 1 93 ? 11.688 4.805 -4.578 1 86 93 GLY A N 1
ATOM 730 C CA . GLY A 1 93 ? 12.719 5.523 -5.316 1 86 93 GLY A CA 1
ATOM 731 C C . GLY A 1 93 ? 12.688 5.234 -6.805 1 86 93 GLY A C 1
ATOM 732 O O . GLY A 1 93 ? 13.5 5.773 -7.562 1 86 93 GLY A O 1
ATOM 733 N N . MET A 1 94 ? 11.82 4.371 -7.207 1 93.31 94 MET A N 1
ATOM 734 C CA . MET A 1 94 ? 11.672 4.016 -8.617 1 93.31 94 MET A CA 1
ATOM 735 C C . MET A 1 94 ? 10.25 4.277 -9.102 1 93.31 94 MET A C 1
ATOM 737 O O . MET A 1 94 ? 9.289 3.854 -8.469 1 93.31 94 MET A O 1
ATOM 741 N N . SER A 1 95 ? 10.125 5.016 -10.211 1 94.94 95 SER A N 1
ATOM 742 C CA . SER A 1 95 ? 8.789 5.277 -10.727 1 94.94 95 SER A CA 1
ATOM 743 C C . SER A 1 95 ? 8.141 4.004 -11.266 1 94.94 95 SER A C 1
ATOM 745 O O . SER A 1 95 ? 8.844 3.051 -11.625 1 94.94 95 SER A O 1
ATOM 747 N N . ALA A 1 96 ? 6.848 4.016 -11.344 1 96.69 96 ALA A N 1
ATOM 748 C CA . ALA A 1 96 ? 6.129 2.875 -11.906 1 96.69 96 ALA A CA 1
ATOM 749 C C . ALA A 1 96 ? 6.57 2.596 -13.336 1 96.69 96 ALA A C 1
ATOM 751 O O . ALA A 1 96 ? 6.68 1.438 -13.742 1 96.69 96 ALA A O 1
ATOM 752 N N . GLU A 1 97 ? 6.836 3.66 -14.078 1 96.94 97 GLU A N 1
ATOM 753 C CA . GLU A 1 97 ? 7.242 3.494 -15.477 1 96.94 97 GLU A CA 1
ATOM 754 C C . GLU A 1 97 ? 8.609 2.82 -15.578 1 96.94 97 GLU A C 1
ATOM 756 O O . GLU A 1 97 ? 8.797 1.92 -16.391 1 96.94 97 GLU A O 1
ATOM 761 N N . VAL A 1 98 ? 9.539 3.219 -14.797 1 97.75 98 VAL A N 1
ATOM 762 C CA . VAL A 1 98 ? 10.867 2.621 -14.828 1 97.75 98 VAL A CA 1
ATOM 763 C C . VAL A 1 98 ? 10.789 1.157 -14.398 1 97.75 98 VAL A C 1
ATOM 765 O O . VAL A 1 98 ? 11.383 0.284 -15.039 1 97.75 98 VAL A O 1
ATOM 768 N N . LEU A 1 99 ? 10.055 0.887 -13.344 1 98.19 99 LEU A N 1
ATOM 769 C CA . LEU A 1 99 ? 9.867 -0.484 -12.883 1 98.19 99 LEU A CA 1
ATOM 770 C C . LEU A 1 99 ? 9.227 -1.343 -13.969 1 98.19 99 LEU A C 1
ATOM 772 O O . LEU A 1 99 ? 9.672 -2.461 -14.227 1 98.19 99 LEU A O 1
ATOM 776 N N . PHE A 1 100 ? 8.203 -0.806 -14.578 1 98.44 100 PHE A N 1
ATOM 777 C CA . PHE A 1 100 ? 7.5 -1.479 -15.656 1 98.44 100 PHE A CA 1
ATOM 778 C C . PHE A 1 100 ? 8.461 -1.867 -16.781 1 98.44 100 PHE A C 1
ATOM 780 O O . PHE A 1 100 ? 8.484 -3.02 -17.219 1 98.44 100 PHE A O 1
ATOM 787 N N . GLN A 1 101 ? 9.281 -0.975 -17.172 1 98.12 101 GLN A N 1
ATOM 788 C CA . GLN A 1 101 ? 10.219 -1.213 -18.266 1 98.12 101 GLN A CA 1
ATOM 789 C C . GLN A 1 101 ? 11.273 -2.24 -17.875 1 98.12 101 GLN A C 1
ATOM 791 O O . GLN A 1 101 ? 11.656 -3.086 -18.688 1 98.12 101 GLN A O 1
ATOM 796 N N . LYS A 1 102 ? 11.766 -2.166 -16.703 1 98.31 102 LYS A N 1
ATOM 797 C CA . LYS A 1 102 ? 12.766 -3.121 -16.234 1 98.31 102 LYS A CA 1
ATOM 798 C C . LYS A 1 102 ? 12.211 -4.543 -16.25 1 98.31 102 LYS A C 1
ATOM 800 O O . LYS A 1 102 ? 12.914 -5.484 -16.641 1 98.31 102 LYS A O 1
ATOM 805 N N . ILE A 1 103 ? 11.008 -4.672 -15.797 1 98.56 103 ILE A N 1
ATOM 806 C CA . ILE A 1 103 ? 10.398 -5.996 -15.781 1 98.56 103 ILE A CA 1
ATOM 807 C C . ILE A 1 103 ? 10.141 -6.465 -17.219 1 98.56 103 ILE A C 1
ATOM 809 O O . ILE A 1 103 ? 10.469 -7.602 -17.562 1 98.56 103 ILE A O 1
ATOM 813 N N . ARG A 1 104 ? 9.602 -5.586 -17.969 1 97.88 104 ARG A N 1
ATOM 814 C CA . ARG A 1 104 ? 9.273 -5.906 -19.359 1 97.88 104 ARG A CA 1
ATOM 815 C C . ARG A 1 104 ? 10.492 -6.406 -20.109 1 97.88 104 ARG A C 1
ATOM 817 O O . ARG A 1 104 ? 10.398 -7.328 -20.922 1 97.88 104 ARG A O 1
ATOM 824 N N . LYS A 1 105 ? 11.57 -5.867 -19.859 1 97.12 105 LYS A N 1
ATOM 825 C CA . LYS A 1 105 ? 12.797 -6.172 -20.594 1 97.12 105 LYS A CA 1
ATOM 826 C C . LYS A 1 105 ? 13.523 -7.363 -19.984 1 97.12 105 LYS A C 1
ATOM 828 O O . LYS A 1 105 ? 14.5 -7.855 -20.547 1 97.12 105 LYS A O 1
ATOM 833 N N . SER A 1 106 ? 13.102 -7.812 -18.891 1 97.81 106 SER A N 1
ATOM 834 C CA . SER A 1 106 ? 13.742 -8.938 -18.219 1 97.81 106 SER A CA 1
ATOM 835 C C . SER A 1 106 ? 13.281 -10.266 -18.797 1 97.81 106 SER A C 1
ATOM 837 O O . SER A 1 106 ? 12.445 -10.305 -19.703 1 97.81 106 SER A O 1
ATOM 839 N N . ASP A 1 107 ? 13.844 -11.352 -18.172 1 97 107 ASP A N 1
ATOM 840 C CA . ASP A 1 107 ? 13.477 -12.703 -18.594 1 97 107 ASP A CA 1
ATOM 841 C C . ASP A 1 107 ? 12.445 -13.312 -17.656 1 97 107 ASP A C 1
ATOM 843 O O . ASP A 1 107 ? 12.211 -14.523 -17.688 1 97 107 ASP A O 1
ATOM 847 N N . LEU A 1 108 ? 11.891 -12.422 -16.875 1 98.06 108 LEU A N 1
ATOM 848 C CA . LEU A 1 108 ? 10.898 -12.945 -15.945 1 98.06 108 LEU A CA 1
ATOM 849 C C . LEU A 1 108 ? 9.703 -13.523 -16.703 1 98.06 108 LEU A C 1
ATOM 851 O O . LEU A 1 108 ? 9.258 -12.961 -17.703 1 98.06 108 LEU A O 1
ATOM 855 N N . LEU A 1 109 ? 9.203 -14.617 -16.234 1 97.19 109 LEU A N 1
ATOM 856 C CA . LEU A 1 109 ? 8.047 -15.273 -16.828 1 97.19 109 LEU A CA 1
ATOM 857 C C . LEU A 1 109 ? 6.754 -14.812 -16.172 1 97.19 109 LEU A C 1
ATOM 859 O O . LEU A 1 109 ? 6.172 -15.539 -15.359 1 97.19 109 LEU A O 1
ATOM 863 N N . TYR A 1 110 ? 6.32 -13.703 -16.578 1 98.62 110 TYR A N 1
ATOM 864 C CA . TYR A 1 110 ? 5.055 -13.195 -16.062 1 98.62 110 TYR A CA 1
ATOM 865 C C . TYR A 1 110 ? 3.93 -13.422 -17.062 1 98.62 110 TYR A C 1
ATOM 867 O O . TYR A 1 110 ? 4.184 -13.711 -18.234 1 98.62 110 TYR A O 1
ATOM 875 N N . ASP A 1 111 ? 2.746 -13.414 -16.578 1 98.44 111 ASP A N 1
ATOM 876 C CA . ASP A 1 111 ? 1.581 -13.508 -17.453 1 98.44 111 ASP A CA 1
ATOM 877 C C . ASP A 1 111 ? 1.17 -12.125 -17.969 1 98.44 111 ASP A C 1
ATOM 879 O O . ASP A 1 111 ? 1.256 -11.852 -19.156 1 98.44 111 ASP A O 1
ATOM 883 N N . GLN A 1 112 ? 0.783 -11.273 -17.016 1 98 112 GLN A N 1
ATOM 884 C CA . GLN A 1 112 ? 0.43 -9.898 -17.359 1 98 112 GLN A CA 1
ATOM 885 C C . GLN A 1 112 ? 1.257 -8.906 -16.547 1 98 112 GLN A C 1
ATOM 887 O O . GLN A 1 112 ? 1.471 -9.094 -15.344 1 98 112 GLN A O 1
ATOM 892 N N . LEU A 1 113 ? 1.771 -7.945 -17.203 1 98.56 113 LEU A N 1
ATOM 893 C CA . LEU A 1 113 ? 2.428 -6.773 -16.641 1 98.56 113 LEU A CA 1
ATOM 894 C C . LEU A 1 113 ? 1.646 -5.504 -16.969 1 98.56 113 LEU A C 1
ATOM 896 O O . LEU A 1 113 ? 1.414 -5.195 -18.141 1 98.56 113 LEU A O 1
ATOM 900 N N . ILE A 1 114 ? 1.155 -4.816 -15.945 1 98.06 114 ILE A N 1
ATOM 901 C CA . ILE A 1 114 ? 0.357 -3.621 -16.188 1 98.06 114 ILE A CA 1
ATOM 902 C C . ILE A 1 114 ? 0.918 -2.453 -15.383 1 98.06 114 ILE A C 1
ATOM 904 O O . ILE A 1 114 ? 1.069 -2.551 -14.164 1 98.06 114 ILE A O 1
ATOM 908 N N . GLN A 1 115 ? 1.394 -1.433 -16 1 98 115 GLN A N 1
ATOM 909 C CA . GLN A 1 115 ? 1.593 -0.161 -15.32 1 98 115 GLN A CA 1
ATOM 910 C C . GLN A 1 115 ? 0.258 0.52 -15.023 1 98 115 GLN A C 1
ATOM 912 O O . GLN A 1 115 ? -0.421 0.988 -15.945 1 98 115 GLN A O 1
ATOM 917 N N . GLU A 1 116 ? -0.102 0.585 -13.797 1 96.38 116 GLU A N 1
ATOM 918 C CA . GLU A 1 116 ? -1.448 1.055 -13.484 1 96.38 116 GLU A CA 1
ATOM 919 C C . GLU A 1 116 ? -1.438 2.525 -13.07 1 96.38 116 GLU A C 1
ATOM 921 O O . GLU A 1 116 ? -0.854 2.883 -12.047 1 96.38 116 GLU A O 1
ATOM 926 N N . PHE A 1 117 ? -1.985 3.434 -13.953 1 92.88 117 PHE A N 1
ATOM 927 C CA . PHE A 1 117 ? -2.277 4.844 -13.727 1 92.88 117 PHE A CA 1
ATOM 928 C C . PHE A 1 117 ? -1.001 5.621 -13.438 1 92.88 117 PHE A C 1
ATOM 930 O O . PHE A 1 117 ? -1.044 6.688 -12.812 1 92.88 117 PHE A O 1
ATOM 937 N N . GLY A 1 118 ? 0.151 5.012 -13.688 1 93.38 118 GLY A N 1
ATOM 938 C CA . GLY A 1 118 ? 1.434 5.637 -13.406 1 93.38 118 GLY A CA 1
ATOM 939 C C . GLY A 1 118 ? 1.822 5.562 -11.938 1 93.38 118 GLY A C 1
ATOM 940 O O . GLY A 1 118 ? 2.693 6.309 -11.484 1 93.38 118 GLY A O 1
ATOM 941 N N . ARG A 1 119 ? 1.248 4.637 -11.203 1 94.19 119 ARG A N 1
ATOM 942 C CA . ARG A 1 119 ? 1.393 4.711 -9.758 1 94.19 119 ARG A CA 1
ATOM 943 C C . ARG A 1 119 ? 1.99 3.424 -9.195 1 94.19 119 ARG A C 1
ATOM 945 O O . ARG A 1 119 ? 2.791 3.461 -8.258 1 94.19 119 ARG A O 1
ATOM 952 N N . TRP A 1 120 ? 1.6 2.297 -9.719 1 97.44 120 TRP A N 1
ATOM 953 C CA . TRP A 1 120 ? 2.16 1.007 -9.328 1 97.44 120 TRP A CA 1
ATOM 954 C C . TRP A 1 120 ? 2.156 0.033 -10.5 1 97.44 120 TRP A C 1
ATOM 956 O O . TRP A 1 120 ? 1.657 0.354 -11.586 1 97.44 120 TRP A O 1
ATOM 966 N N . VAL A 1 121 ? 2.812 -1.104 -10.312 1 98.56 121 VAL A N 1
ATOM 967 C CA . VAL A 1 121 ? 2.881 -2.121 -11.359 1 98.56 121 VAL A CA 1
ATOM 968 C C . VAL A 1 121 ? 2.184 -3.395 -10.883 1 98.56 121 VAL A C 1
ATOM 970 O O . VAL A 1 121 ? 2.402 -3.848 -9.758 1 98.56 121 VAL A O 1
ATOM 973 N N . HIS A 1 122 ? 1.268 -3.852 -11.656 1 98.75 122 HIS A N 1
ATOM 974 C CA . HIS A 1 122 ? 0.665 -5.172 -11.508 1 98.75 122 HIS A CA 1
ATOM 975 C C . HIS A 1 122 ? 1.465 -6.23 -12.258 1 98.75 122 HIS A C 1
ATOM 977 O O . HIS A 1 122 ? 1.769 -6.062 -13.438 1 98.75 122 HIS A O 1
ATOM 983 N N . VAL A 1 123 ? 1.825 -7.309 -11.57 1 98.88 123 VAL A N 1
ATOM 984 C CA . VAL A 1 123 ? 2.504 -8.422 -12.219 1 98.88 123 VAL A CA 1
ATOM 985 C C . VAL A 1 123 ? 1.85 -9.742 -11.812 1 98.88 123 VAL A C 1
ATOM 987 O O . VAL A 1 123 ? 1.525 -9.938 -10.641 1 98.88 123 VAL A O 1
ATOM 990 N N . SER A 1 124 ? 1.621 -10.602 -12.805 1 98.88 124 SER A N 1
ATOM 991 C CA . SER A 1 124 ? 0.946 -11.859 -12.516 1 98.88 124 SER A CA 1
ATOM 992 C C . SER A 1 124 ? 1.715 -13.047 -13.094 1 98.88 124 SER A C 1
ATOM 994 O O . SER A 1 124 ? 2.6 -12.867 -13.93 1 98.88 124 SER A O 1
ATOM 996 N N . TYR A 1 125 ? 1.438 -14.188 -12.578 1 98.88 125 TYR A N 1
ATOM 997 C CA . TYR A 1 125 ? 2.039 -15.453 -12.977 1 98.88 125 TYR A CA 1
ATOM 998 C C . TYR A 1 125 ? 1.001 -16.562 -12.992 1 98.88 125 TYR A C 1
ATOM 1000 O O . TYR A 1 125 ? 0.244 -16.734 -12.031 1 98.88 125 TYR A O 1
ATOM 1008 N N . ASN A 1 126 ? 0.967 -17.266 -14.102 1 98.62 126 ASN A N 1
ATOM 1009 C CA . ASN A 1 126 ? 0.175 -18.484 -14.203 1 98.62 126 ASN A CA 1
ATOM 1010 C C . ASN A 1 126 ? 0.98 -19.719 -13.781 1 98.62 126 ASN A C 1
ATOM 1012 O O . ASN A 1 126 ? 2.062 -19.969 -14.312 1 98.62 126 ASN A O 1
ATOM 1016 N N . PRO A 1 127 ? 0.488 -20.469 -12.867 1 97.94 127 PRO A N 1
ATOM 1017 C CA . PRO A 1 127 ? 1.244 -21.641 -12.398 1 97.94 127 PRO A CA 1
ATOM 1018 C C . PRO A 1 127 ? 1.484 -22.656 -13.5 1 97.94 127 PRO A C 1
ATOM 1020 O O . PRO A 1 127 ? 2.301 -23.578 -13.328 1 97.94 127 PRO A O 1
ATOM 1023 N N . GLU A 1 128 ? 0.697 -22.656 -14.453 1 97.94 128 GLU A N 1
ATOM 1024 C CA . GLU A 1 128 ? 1.051 -23.375 -15.672 1 97.94 128 GLU A CA 1
ATOM 1025 C C . GLU A 1 128 ? 1.977 -22.547 -16.562 1 97.94 128 GLU A C 1
ATOM 1027 O O . GLU A 1 128 ? 1.512 -21.734 -17.359 1 97.94 128 GLU A O 1
ATOM 1032 N N . PRO A 1 129 ? 3.23 -22.859 -16.531 1 97.38 129 PRO A N 1
ATOM 1033 C CA . PRO A 1 129 ? 4.234 -21.969 -17.125 1 97.38 129 PRO A CA 1
ATOM 1034 C C . PRO A 1 129 ? 3.957 -21.672 -18.594 1 97.38 129 PRO A C 1
ATOM 1036 O O . PRO A 1 129 ? 4.16 -20.547 -19.047 1 97.38 129 PRO A O 1
ATOM 1039 N N . ALA A 1 130 ? 3.396 -22.609 -19.297 1 97.25 130 ALA A N 1
ATOM 1040 C CA . ALA A 1 130 ? 3.178 -22.469 -20.734 1 97.25 130 ALA A CA 1
ATOM 1041 C C . ALA A 1 130 ? 2.061 -21.469 -21.031 1 97.25 130 ALA A C 1
ATOM 1043 O O . ALA A 1 130 ? 1.928 -20.984 -22.156 1 97.25 130 ALA A O 1
ATOM 1044 N N . LYS A 1 131 ? 1.291 -21.094 -20.016 1 97.94 131 LYS A N 1
ATOM 1045 C CA . LYS A 1 131 ? 0.133 -20.219 -20.203 1 97.94 131 LYS A CA 1
ATOM 1046 C C . LYS A 1 131 ? 0.486 -18.766 -19.938 1 97.94 131 LYS A C 1
ATOM 1048 O O . LYS A 1 131 ? -0.345 -17.875 -20.125 1 97.94 131 LYS A O 1
ATOM 1053 N N . ASN A 1 132 ? 1.714 -18.5 -19.484 1 98.38 132 ASN A N 1
ATOM 1054 C CA . ASN A 1 132 ? 2.127 -17.125 -19.25 1 98.38 132 ASN A CA 1
ATOM 1055 C C . ASN A 1 132 ? 2.336 -16.375 -20.578 1 98.38 132 ASN A C 1
ATOM 1057 O O . ASN A 1 132 ? 3.176 -16.766 -21.391 1 98.38 132 ASN A O 1
ATOM 1061 N N . ARG A 1 133 ? 1.66 -15.312 -20.812 1 96.75 133 ARG A N 1
ATOM 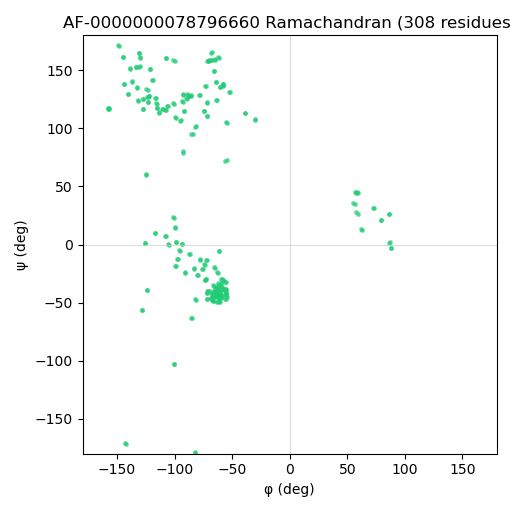1062 C CA . ARG A 1 133 ? 1.526 -14.641 -22.094 1 96.75 133 ARG A CA 1
ATOM 1063 C C . ARG A 1 133 ? 2.609 -13.578 -22.281 1 96.75 133 ARG A C 1
ATOM 1065 O O . ARG A 1 133 ? 2.873 -13.133 -23.391 1 96.75 133 ARG A O 1
ATOM 1072 N N . LYS A 1 134 ? 3.143 -13.086 -21.188 1 96.81 134 LYS A N 1
ATOM 1073 C CA . LYS A 1 134 ? 4.086 -11.969 -21.219 1 96.81 134 LYS A CA 1
ATOM 1074 C C . LYS A 1 134 ? 3.461 -10.742 -21.875 1 96.81 134 LYS A C 1
ATOM 1076 O O . LYS A 1 134 ? 4.078 -10.102 -22.734 1 96.81 134 LYS A O 1
ATOM 1081 N N . GLU A 1 135 ? 2.248 -10.477 -21.469 1 96.81 135 GLU A N 1
ATOM 1082 C CA . GLU A 1 135 ? 1.544 -9.297 -21.938 1 96.81 135 GLU A CA 1
ATOM 1083 C C . GLU A 1 135 ? 1.872 -8.07 -21.094 1 96.81 135 GLU A C 1
ATOM 1085 O O . GLU A 1 135 ? 1.83 -8.141 -19.859 1 96.81 135 GLU A O 1
ATOM 1090 N N . ALA A 1 136 ? 2.266 -7.016 -21.75 1 97.25 136 ALA A N 1
ATOM 1091 C CA . ALA A 1 136 ? 2.568 -5.762 -21.062 1 97.25 136 ALA A CA 1
ATOM 1092 C C . ALA A 1 136 ? 1.603 -4.66 -21.484 1 97.25 136 ALA A C 1
ATOM 1094 O O . ALA A 1 136 ? 1.479 -4.355 -22.672 1 97.25 136 ALA A O 1
ATOM 1095 N N . LEU A 1 137 ? 0.918 -4.129 -20.531 1 96.94 137 LEU A N 1
ATOM 1096 C CA . LEU A 1 137 ? -0.109 -3.123 -20.781 1 96.94 137 LEU A CA 1
ATOM 1097 C C . LEU A 1 137 ? 0.067 -1.92 -19.875 1 96.94 137 LEU A C 1
ATOM 1099 O O . LEU A 1 137 ? 0.817 -1.982 -18.891 1 96.94 137 LEU A O 1
ATOM 1103 N N . ARG A 1 138 ? -0.614 -0.862 -20.25 1 95.94 138 ARG A N 1
ATOM 1104 C CA . ARG A 1 138 ? -0.756 0.303 -19.375 1 95.94 138 ARG A CA 1
ATOM 1105 C C . ARG A 1 138 ? -2.227 0.624 -19.125 1 95.94 138 ARG A C 1
ATOM 1107 O O . ARG A 1 138 ? -3.023 0.67 -20.062 1 95.94 138 ARG A O 1
ATOM 1114 N N . ALA A 1 139 ? -2.559 0.716 -17.891 1 94.69 139 ALA A N 1
ATOM 1115 C CA . ALA A 1 139 ? -3.9 1.163 -17.516 1 94.69 139 ALA A CA 1
ATOM 1116 C C . ALA A 1 139 ? -3.932 2.67 -17.281 1 94.69 139 ALA A C 1
ATOM 1118 O O . ALA A 1 139 ? -3.238 3.182 -16.406 1 94.69 139 ALA A O 1
ATOM 1119 N N . VAL A 1 140 ? -4.785 3.379 -18.016 1 92.19 140 VAL A N 1
ATOM 1120 C CA . VAL A 1 140 ? -4.875 4.828 -17.891 1 92.19 140 VAL A CA 1
ATOM 1121 C C . VAL A 1 140 ? -6.332 5.246 -17.719 1 92.19 140 VAL A C 1
ATOM 1123 O O . VAL A 1 140 ? -7.246 4.492 -18.062 1 92.19 140 VAL A O 1
ATOM 1126 N N . MET A 1 141 ? -6.508 6.387 -17.062 1 85.81 141 MET A N 1
ATOM 1127 C CA . MET A 1 141 ? -7.844 6.965 -16.953 1 85.81 141 MET A CA 1
ATOM 1128 C C . MET A 1 141 ? -8.109 7.938 -18.094 1 85.81 141 MET A C 1
ATOM 1130 O O . MET A 1 141 ? -7.43 8.961 -18.219 1 85.81 141 MET A O 1
ATOM 1134 N N . GLU A 1 142 ? -9.008 7.641 -18.906 1 85.44 142 GLU A N 1
ATOM 1135 C CA . GLU A 1 142 ? -9.422 8.484 -20.031 1 85.44 142 GLU A CA 1
ATOM 1136 C C . GLU A 1 142 ? -10.945 8.633 -20.078 1 85.44 142 GLU A C 1
ATOM 1138 O O . GLU A 1 142 ? -11.664 7.637 -20.172 1 85.44 142 GLU A O 1
ATOM 1143 N N . GLY A 1 143 ? -11.414 9.898 -20.062 1 84.94 143 GLY A N 1
ATOM 1144 C CA . GLY A 1 143 ? -12.844 10.156 -20.109 1 84.94 143 GLY A CA 1
ATOM 1145 C C . GLY A 1 143 ? -13.609 9.5 -18.984 1 84.94 143 GLY A C 1
ATOM 1146 O O . GLY A 1 143 ? -14.688 8.945 -19.203 1 84.94 143 GLY A O 1
ATOM 1147 N N . GLY A 1 144 ? -13 9.297 -17.906 1 82.62 144 GLY A N 1
ATOM 1148 C CA . GLY A 1 144 ? -13.664 8.734 -16.734 1 82.62 144 GLY A CA 1
ATOM 1149 C C . GLY A 1 144 ? -13.672 7.215 -16.734 1 82.62 144 GLY A C 1
ATOM 1150 O O . GLY A 1 144 ? -14.328 6.598 -15.891 1 82.62 144 GLY A O 1
ATOM 1151 N N . ARG A 1 145 ? -13.055 6.73 -17.766 1 84.25 145 ARG A N 1
ATOM 1152 C CA . ARG A 1 145 ? -13 5.273 -17.844 1 84.25 145 ARG A CA 1
ATOM 1153 C C . ARG A 1 145 ? -11.555 4.785 -17.891 1 84.25 145 ARG A C 1
ATOM 1155 O O . ARG A 1 145 ? -10.68 5.492 -18.391 1 84.25 145 ARG A O 1
ATOM 1162 N N . VAL A 1 146 ? -11.336 3.553 -17.375 1 85.81 146 VAL A N 1
ATOM 1163 C CA . VAL A 1 146 ? -10.023 2.926 -17.469 1 85.81 146 VAL A CA 1
ATOM 1164 C C . VAL A 1 146 ? -9.812 2.361 -18.875 1 85.81 146 VAL A C 1
ATOM 1166 O O . VAL A 1 146 ? -10.664 1.644 -19.391 1 85.81 146 VAL A O 1
ATOM 1169 N N . ARG A 1 147 ? -8.719 2.717 -19.453 1 89.44 147 ARG A N 1
ATOM 1170 C CA . ARG A 1 147 ? -8.305 2.184 -20.75 1 89.44 147 ARG A CA 1
ATOM 1171 C C . ARG A 1 147 ? -6.973 1.445 -20.641 1 89.44 147 ARG A C 1
ATOM 1173 O O . ARG A 1 147 ? -6.07 1.888 -19.922 1 89.44 147 ARG A O 1
ATOM 1180 N N . PHE A 1 148 ? -6.926 0.414 -21.344 1 90.75 148 PHE A N 1
ATOM 1181 C CA . PHE A 1 148 ? -5.684 -0.354 -21.391 1 90.75 148 PHE A CA 1
ATOM 1182 C C . PHE A 1 148 ? -4.965 -0.155 -22.719 1 90.75 148 PHE A C 1
ATOM 1184 O O . PHE A 1 148 ? -5.535 -0.395 -23.781 1 90.75 148 PHE A O 1
ATOM 1191 N N . LEU A 1 149 ? -3.816 0.355 -22.562 1 89.81 149 LEU A N 1
ATOM 1192 C CA . LEU A 1 149 ? -2.971 0.55 -23.734 1 89.81 149 LEU A CA 1
ATOM 1193 C C . LEU A 1 149 ? -1.93 -0.558 -23.844 1 89.81 149 LEU A C 1
ATOM 1195 O O . LEU A 1 149 ? -1.239 -0.865 -22.875 1 89.81 149 LEU A O 1
ATOM 1199 N N . ARG A 1 150 ? -2.047 -1.212 -24.984 1 84.69 150 ARG A N 1
ATOM 1200 C CA . ARG A 1 150 ? -1.114 -2.32 -25.156 1 84.69 150 ARG A CA 1
ATOM 1201 C C . ARG A 1 150 ? 0.292 -1.811 -25.453 1 84.69 150 ARG A C 1
ATOM 1203 O O . ARG A 1 150 ? 0.466 -0.875 -26.234 1 84.69 150 ARG A O 1
ATOM 1210 N N . GLY A 1 151 ? 1.19 -2.074 -24.531 1 65.88 151 GLY A N 1
ATOM 1211 C CA . GLY A 1 151 ? 2.584 -1.833 -24.859 1 65.88 151 GLY A CA 1
ATOM 1212 C C . GLY A 1 151 ? 3.094 -2.738 -25.969 1 65.88 151 GLY A C 1
ATOM 1213 O O . GLY A 1 151 ? 2.393 -3.654 -26.406 1 65.88 151 GLY A O 1
ATOM 1214 N N . GLU A 1 152 ? 4.168 -2.365 -26.625 1 51.91 152 GLU A N 1
ATOM 1215 C CA . GLU A 1 152 ? 4.781 -3.197 -27.656 1 51.91 152 GLU A CA 1
ATOM 1216 C C . GLU A 1 152 ? 5.117 -4.586 -27.109 1 51.91 152 GLU A C 1
ATOM 1218 O O . GLU A 1 152 ? 5.543 -4.727 -25.969 1 51.91 152 GLU A O 1
ATOM 1223 N N . ARG A 1 153 ? 4.301 -5.613 -27.5 1 45.75 153 ARG A N 1
ATOM 1224 C CA . ARG A 1 153 ? 4.781 -6.965 -27.234 1 45.75 153 ARG A CA 1
ATOM 1225 C C . ARG A 1 153 ? 6.281 -7.078 -27.484 1 45.75 153 ARG A C 1
ATOM 1227 O O . ARG A 1 153 ? 6.805 -6.48 -28.422 1 45.75 153 ARG A O 1
ATOM 1234 N N . VAL A 1 154 ? 7.141 -7.309 -26.438 1 39.25 154 VAL A N 1
ATOM 1235 C CA . VAL A 1 154 ? 8.5 -7.695 -26.812 1 39.25 154 VAL A CA 1
ATOM 1236 C C . VAL A 1 154 ? 8.469 -8.922 -27.703 1 39.25 154 VAL A C 1
ATOM 1238 O O . VAL A 1 154 ? 7.922 -9.969 -27.328 1 39.25 154 VAL A O 1
ATOM 1241 N N . GLY A 1 155 ? 8.031 -8.781 -28.938 1 33.22 155 GLY A N 1
ATOM 1242 C CA . GLY A 1 155 ? 8.164 -9.859 -29.906 1 33.22 155 GLY A CA 1
ATOM 1243 C C . GLY A 1 155 ? 9.383 -10.727 -29.656 1 33.22 155 GLY A C 1
ATOM 1244 O O . GLY A 1 155 ? 10.453 -10.227 -29.312 1 33.22 155 GLY A O 1
ATOM 1245 N N . GLY A 1 156 ? 9.211 -12.039 -29.156 1 26.8 156 GLY A N 1
ATOM 1246 C CA . GLY A 1 156 ? 10.219 -12.945 -29.672 1 26.8 156 GLY A CA 1
ATOM 1247 C C . GLY A 1 156 ? 10.406 -12.82 -31.172 1 26.8 156 GLY A C 1
ATOM 1248 O O . GLY A 1 156 ? 9.508 -12.352 -31.891 1 26.8 156 GLY A O 1
ATOM 1249 N N . MET B 1 1 ? 2.322 25.125 -6.836 1 45.62 1 MET B N 1
ATOM 1250 C CA . MET B 1 1 ? 2.893 24.625 -5.586 1 45.62 1 MET B CA 1
ATOM 1251 C C . MET B 1 1 ? 3.654 23.328 -5.816 1 45.62 1 MET B C 1
ATOM 1253 O O . MET B 1 1 ? 3.303 22.547 -6.699 1 45.62 1 MET B O 1
ATOM 1257 N N . SER B 1 2 ? 4.809 23.234 -5.121 1 55.41 2 SER B N 1
ATOM 1258 C CA . SER B 1 2 ? 5.77 22.188 -5.469 1 55.41 2 SER B CA 1
ATOM 1259 C C . SER B 1 2 ? 5.188 20.797 -5.227 1 55.41 2 SER B C 1
ATOM 1261 O O . SER B 1 2 ? 4.535 20.562 -4.207 1 55.41 2 SER B O 1
ATOM 1263 N N . LYS B 1 3 ? 5.176 20.031 -6.152 1 83.81 3 LYS B N 1
ATOM 1264 C CA . LYS B 1 3 ? 4.777 18.625 -6.121 1 83.81 3 LYS B CA 1
ATOM 1265 C C . LYS B 1 3 ? 5.672 17.812 -5.184 1 83.81 3 LYS B C 1
ATOM 1267 O O . LYS B 1 3 ? 5.324 16.703 -4.793 1 83.81 3 LYS B O 1
ATOM 1272 N N . GLN B 1 4 ? 6.691 18.594 -4.711 1 91.69 4 GLN B N 1
ATOM 1273 C CA . GLN B 1 4 ? 7.605 17.953 -3.768 1 91.69 4 GLN B CA 1
ATOM 1274 C C . GLN B 1 4 ? 7.449 18.547 -2.369 1 91.69 4 GLN B C 1
ATOM 1276 O O . GLN B 1 4 ? 7.762 19.719 -2.145 1 91.69 4 GLN B O 1
ATOM 1281 N N . LEU B 1 5 ? 7.043 17.828 -1.4 1 97 5 LEU B N 1
ATOM 1282 C CA . LEU B 1 5 ? 6.754 18.281 -0.049 1 97 5 LEU B CA 1
ATOM 1283 C C . LEU B 1 5 ? 8.031 18.391 0.777 1 97 5 LEU B C 1
ATOM 1285 O O . LEU B 1 5 ? 8.234 19.375 1.495 1 97 5 LEU B O 1
ATOM 1289 N N . THR B 1 6 ? 8.875 17.375 0.743 1 97.62 6 THR B N 1
ATOM 1290 C CA . THR B 1 6 ? 10.211 17.328 1.331 1 97.62 6 THR B CA 1
ATOM 1291 C C . THR B 1 6 ? 11.164 16.547 0.427 1 97.62 6 THR B C 1
ATOM 1293 O O . THR B 1 6 ? 10.812 16.188 -0.697 1 97.62 6 THR B O 1
ATOM 1296 N N . ARG B 1 7 ? 12.344 16.281 0.947 1 95.88 7 ARG B N 1
ATOM 1297 C CA . ARG B 1 7 ? 13.391 15.664 0.151 1 95.88 7 ARG B CA 1
ATOM 1298 C C . ARG B 1 7 ? 12.945 14.305 -0.381 1 95.88 7 ARG B C 1
ATOM 1300 O O . ARG B 1 7 ? 13.273 13.938 -1.509 1 95.88 7 ARG B O 1
ATOM 1307 N N . ASN B 1 8 ? 12.109 13.586 0.419 1 95.81 8 ASN B N 1
ATOM 1308 C CA . ASN B 1 8 ? 11.859 12.195 0.048 1 95.81 8 ASN B CA 1
ATOM 1309 C C . ASN B 1 8 ? 10.367 11.906 -0.081 1 95.81 8 ASN B C 1
ATOM 1311 O O . ASN B 1 8 ? 9.977 10.789 -0.414 1 95.81 8 ASN B O 1
ATOM 1315 N N . PHE B 1 9 ? 9.523 12.945 0.139 1 96.81 9 PHE B N 1
ATOM 1316 C CA . PHE B 1 9 ? 8.078 12.734 0.082 1 96.81 9 PHE B CA 1
ATOM 1317 C C . PHE B 1 9 ? 7.426 13.734 -0.862 1 96.81 9 PHE B C 1
ATOM 1319 O O . PHE B 1 9 ? 7.574 14.945 -0.693 1 96.81 9 PHE B O 1
ATOM 1326 N N . SER B 1 10 ? 6.723 13.195 -1.787 1 95.5 10 SER B N 1
ATOM 1327 C CA . SER B 1 10 ? 6.051 14.031 -2.779 1 95.5 10 SER B CA 1
ATOM 1328 C C . SER B 1 10 ? 4.547 14.062 -2.545 1 95.5 10 SER B C 1
ATOM 1330 O O . SER B 1 10 ? 3.994 13.172 -1.888 1 95.5 10 SER B O 1
ATOM 1332 N N . LEU B 1 11 ? 3.967 15.031 -3.096 1 97.12 11 LEU B N 1
ATOM 1333 C CA . LEU B 1 11 ? 2.514 15.125 -3.006 1 97.12 11 LEU B CA 1
ATOM 1334 C C . LEU B 1 11 ? 1.846 13.953 -3.707 1 97.12 11 LEU B C 1
ATOM 1336 O O . LEU B 1 11 ? 0.856 13.406 -3.209 1 97.12 11 LEU B O 1
ATOM 1340 N N . ALA B 1 12 ? 2.316 13.531 -4.863 1 93.81 12 ALA B N 1
ATOM 1341 C CA . ALA B 1 12 ? 1.766 12.406 -5.605 1 93.81 12 ALA B CA 1
ATOM 1342 C C . ALA B 1 12 ? 1.725 11.148 -4.742 1 93.81 12 ALA B C 1
ATOM 1344 O O . ALA B 1 12 ? 0.721 10.43 -4.727 1 93.81 12 ALA B O 1
ATOM 1345 N N . GLU B 1 13 ? 2.783 10.945 -4.012 1 94.31 13 GLU B N 1
ATOM 1346 C CA . GLU B 1 13 ? 2.854 9.781 -3.137 1 94.31 13 GLU B CA 1
ATOM 1347 C C . GLU B 1 13 ? 1.826 9.867 -2.012 1 94.31 13 GLU B C 1
ATOM 1349 O O . GLU B 1 13 ? 1.217 8.867 -1.639 1 94.31 13 GLU B O 1
ATOM 1354 N N . MET B 1 14 ? 1.594 11.07 -1.535 1 97.94 14 MET B N 1
ATOM 1355 C CA . MET B 1 14 ? 0.691 11.266 -0.404 1 97.94 14 MET B CA 1
ATOM 1356 C C . MET B 1 14 ? -0.764 11.125 -0.839 1 97.94 14 MET B C 1
ATOM 1358 O O . MET B 1 14 ? -1.638 10.844 -0.019 1 97.94 14 MET B O 1
ATOM 1362 N N . LEU B 1 15 ? -1.005 11.297 -2.113 1 97.81 15 LEU B N 1
ATOM 1363 C CA . LEU B 1 15 ? -2.371 11.258 -2.621 1 97.81 15 LEU B CA 1
ATOM 1364 C C . LEU B 1 15 ? -2.693 9.883 -3.201 1 97.81 15 LEU B C 1
ATOM 1366 O O . LEU B 1 15 ? -3.857 9.57 -3.457 1 97.81 15 LEU B O 1
ATOM 1370 N N . ASN B 1 16 ? -1.706 9.078 -3.381 1 95.94 16 ASN B N 1
ATOM 1371 C CA . ASN B 1 16 ? -1.897 7.789 -4.039 1 95.94 16 ASN B CA 1
ATOM 1372 C C . ASN B 1 16 ? -2.922 6.93 -3.301 1 95.94 16 ASN B C 1
ATOM 1374 O O . ASN B 1 16 ? -2.924 6.879 -2.068 1 95.94 16 ASN B O 1
ATOM 1378 N N . SER B 1 17 ? -3.771 6.277 -4.074 1 97.75 17 SER B N 1
ATOM 1379 C CA . SER B 1 17 ? -4.805 5.367 -3.59 1 97.75 17 SER B CA 1
ATOM 1380 C C . SER B 1 17 ? -5.223 4.375 -4.672 1 97.75 17 SER B C 1
ATOM 1382 O O . SER B 1 17 ? -5.77 4.773 -5.707 1 97.75 17 SER B O 1
ATOM 1384 N N . GLN B 1 18 ? -4.98 3.096 -4.395 1 96.94 18 GLN B N 1
ATOM 1385 C CA . GLN B 1 18 ? -5.406 2.088 -5.359 1 96.94 18 GLN B CA 1
ATOM 1386 C C . GLN B 1 18 ? -6.922 2.088 -5.523 1 96.94 18 GLN B C 1
ATOM 1388 O O . GLN B 1 18 ? -7.434 2.002 -6.645 1 96.94 18 GLN B O 1
ATOM 1393 N N . THR B 1 19 ? -7.594 2.268 -4.398 1 97.88 19 THR B N 1
ATOM 1394 C CA . THR B 1 19 ? -9.055 2.289 -4.406 1 97.88 19 THR B CA 1
ATOM 1395 C C . THR B 1 19 ? -9.57 3.455 -5.242 1 97.88 19 THR B C 1
ATOM 1397 O O . THR B 1 19 ? -10.43 3.27 -6.109 1 97.88 19 THR B O 1
ATOM 1400 N N . ALA B 1 20 ? -9.07 4.641 -5.02 1 97.81 20 ALA B N 1
ATOM 1401 C CA . ALA B 1 20 ? -9.523 5.812 -5.766 1 97.81 20 ALA B CA 1
ATOM 1402 C C . ALA B 1 20 ? -9.234 5.66 -7.258 1 97.81 20 ALA B C 1
ATOM 1404 O O . ALA B 1 20 ? -10.047 6.062 -8.094 1 97.81 20 ALA B O 1
ATOM 1405 N N . SER B 1 21 ? -8.062 5.117 -7.586 1 96.44 21 SER B N 1
ATOM 1406 C CA . SER B 1 21 ? -7.672 4.953 -8.977 1 96.44 21 SER B CA 1
ATOM 1407 C C . SER B 1 21 ? -8.594 3.971 -9.703 1 96.44 21 SER B C 1
ATOM 1409 O O . SER B 1 21 ? -9.086 4.266 -10.789 1 96.44 21 SER B O 1
ATOM 1411 N N . ARG B 1 22 ? -8.891 2.885 -9.062 1 95.44 22 ARG B N 1
ATOM 1412 C CA . ARG B 1 22 ? -9.688 1.832 -9.688 1 95.44 22 ARG B CA 1
ATOM 1413 C C . ARG B 1 22 ? -11.156 2.242 -9.797 1 95.44 22 ARG B C 1
ATOM 1415 O O . ARG B 1 22 ? -11.836 1.876 -10.758 1 95.44 22 ARG B O 1
ATOM 1422 N N . LEU B 1 23 ? -11.586 3.051 -8.852 1 96.12 23 LEU B N 1
ATOM 1423 C CA . LEU B 1 23 ? -12.984 3.443 -8.82 1 96.12 23 LEU B CA 1
ATOM 1424 C C . LEU B 1 23 ? -13.18 4.82 -9.445 1 96.12 23 LEU B C 1
ATOM 1426 O O . LEU B 1 23 ? -14.281 5.375 -9.406 1 96.12 23 LEU B O 1
ATOM 1430 N N . ASN B 1 24 ? -12.141 5.406 -9.93 1 94.69 24 ASN B N 1
ATOM 1431 C CA . ASN B 1 24 ? -12.164 6.711 -10.586 1 94.69 24 ASN B CA 1
ATOM 1432 C C . ASN B 1 24 ? -12.734 7.789 -9.664 1 94.69 24 ASN B C 1
ATOM 1434 O O . ASN B 1 24 ? -13.641 8.523 -10.055 1 94.69 24 ASN B O 1
ATOM 1438 N N . ILE B 1 25 ? -12.328 7.785 -8.461 1 96.81 25 ILE B N 1
ATOM 1439 C CA . ILE B 1 25 ? -12.703 8.82 -7.508 1 96.81 25 ILE B CA 1
ATOM 1440 C C . ILE B 1 25 ? -11.766 10.023 -7.652 1 96.81 25 ILE B C 1
ATOM 1442 O O . ILE B 1 25 ? -10.742 10.102 -6.973 1 96.81 25 ILE B O 1
ATOM 1446 N N . GLN B 1 26 ? -12.141 10.984 -8.391 1 95.06 26 GLN B N 1
ATOM 1447 C CA . GLN B 1 26 ? -11.273 12.07 -8.828 1 95.06 26 GLN B CA 1
ATOM 1448 C C . GLN B 1 26 ? -10.969 13.023 -7.68 1 95.06 26 GLN B C 1
ATOM 1450 O O . GLN B 1 26 ? -9.875 13.602 -7.617 1 95.06 26 GLN B O 1
ATOM 1455 N N . GLU B 1 27 ? -11.883 13.148 -6.758 1 96.94 27 GLU B N 1
ATOM 1456 C CA . GLU B 1 27 ? -11.688 14.109 -5.676 1 96.94 27 GLU B CA 1
ATOM 1457 C C . GLU B 1 27 ? -10.5 13.719 -4.801 1 96.94 27 GLU B C 1
ATOM 1459 O O . GLU B 1 27 ? -9.961 14.555 -4.074 1 96.94 27 GLU B O 1
ATOM 1464 N N . GLN B 1 28 ? -10.07 12.461 -4.824 1 97.94 28 GLN B N 1
ATOM 1465 C CA . GLN B 1 28 ? -8.883 12.008 -4.109 1 97.94 28 GLN B CA 1
ATOM 1466 C C . GLN B 1 28 ? -7.641 12.766 -4.57 1 97.94 28 GLN B C 1
ATOM 1468 O O . GLN B 1 28 ? -6.727 13.008 -3.781 1 97.94 28 GLN B O 1
ATOM 1473 N N . TYR B 1 29 ? -7.652 13.172 -5.77 1 96.44 29 TYR B N 1
ATOM 1474 C CA . TYR B 1 29 ? -6.449 13.742 -6.371 1 96.44 29 TYR B CA 1
ATOM 1475 C C . TYR B 1 29 ? -6.586 15.25 -6.551 1 96.44 29 TYR B C 1
ATOM 1477 O O . TYR B 1 29 ? -5.746 15.883 -7.188 1 96.44 29 TYR B O 1
ATOM 1485 N N . GLU B 1 30 ? -7.695 15.75 -5.988 1 96.62 30 GLU B N 1
ATOM 1486 C CA . GLU B 1 30 ? -7.945 17.188 -6.012 1 96.62 30 GLU B CA 1
ATOM 1487 C C . GLU B 1 30 ? -8.18 17.734 -4.605 1 96.62 30 GLU B C 1
ATOM 1489 O O . GLU B 1 30 ? -9.203 18.375 -4.34 1 96.62 30 GLU B O 1
ATOM 1494 N N . PRO B 1 31 ? -7.172 17.562 -3.771 1 97.12 31 PRO B N 1
ATOM 1495 C CA . PRO B 1 31 ? -7.332 18.078 -2.41 1 97.12 31 PRO B CA 1
ATOM 1496 C C . PRO B 1 31 ? -7.293 19.609 -2.346 1 97.12 31 PRO B C 1
ATOM 1498 O O . PRO B 1 31 ? -6.785 20.25 -3.266 1 97.12 31 PRO B O 1
ATOM 1501 N N . SER B 1 32 ? -7.887 20.219 -1.24 1 97.94 32 SER B N 1
ATOM 1502 C CA . SER B 1 32 ? -7.789 21.656 -1.01 1 97.94 32 SER B CA 1
ATOM 1503 C C . SER B 1 32 ? -6.359 22.062 -0.678 1 97.94 32 SER B C 1
ATOM 1505 O O . SER B 1 32 ? -5.531 21.219 -0.326 1 97.94 32 SER B O 1
ATOM 1507 N N . GLU B 1 33 ? -6.109 23.344 -0.75 1 97.69 33 GLU B N 1
ATOM 1508 C CA . GLU B 1 33 ? -4.801 23.875 -0.389 1 97.69 33 GLU B CA 1
ATOM 1509 C C . GLU B 1 33 ? -4.473 23.594 1.075 1 97.69 33 GLU B C 1
ATOM 1511 O O . GLU B 1 33 ? -3.312 23.359 1.428 1 97.69 33 GLU B O 1
ATOM 1516 N N . LEU B 1 34 ? -5.48 23.656 1.858 1 98.31 34 LEU B N 1
ATOM 1517 C CA . LEU B 1 34 ? -5.281 23.375 3.277 1 98.31 34 LEU B CA 1
ATOM 1518 C C . LEU B 1 34 ? -4.805 21.953 3.492 1 98.31 34 LEU B C 1
ATOM 1520 O O . LEU B 1 34 ? -3.887 21.703 4.277 1 98.31 34 LEU B O 1
ATOM 1524 N N . VAL B 1 35 ? -5.398 21.016 2.834 1 98.56 35 VAL B N 1
ATOM 1525 C CA . VAL B 1 35 ? -5.008 19.609 2.93 1 98.56 35 VAL B CA 1
ATOM 1526 C C . VAL B 1 35 ? -3.566 19.438 2.457 1 98.56 35 VAL B C 1
ATOM 1528 O O . VAL B 1 35 ? -2.781 18.719 3.088 1 98.56 35 VAL B O 1
ATOM 1531 N N . ILE B 1 36 ? -3.191 20.109 1.393 1 98.5 36 ILE B N 1
ATOM 1532 C CA . ILE B 1 36 ? -1.834 20.016 0.863 1 98.5 36 ILE B CA 1
ATOM 1533 C C . ILE B 1 36 ? -0.846 20.562 1.893 1 98.5 36 ILE B C 1
ATOM 1535 O O . ILE B 1 36 ? 0.203 19.969 2.133 1 98.5 36 ILE B O 1
ATOM 1539 N N . GLU B 1 37 ? -1.205 21.641 2.461 1 98.44 37 GLU B N 1
ATOM 1540 C CA . GLU B 1 37 ? -0.336 22.219 3.477 1 98.44 37 GLU B CA 1
ATOM 1541 C C . GLU B 1 37 ? -0.2 21.297 4.684 1 98.44 3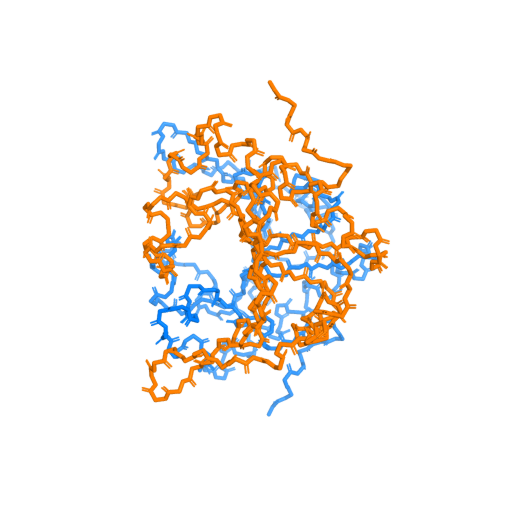7 GLU B C 1
ATOM 1543 O O . GLU B 1 37 ? 0.885 21.172 5.254 1 98.44 37 GLU B O 1
ATOM 1548 N N . ASN B 1 38 ? -1.287 20.688 5.082 1 98.81 38 ASN B N 1
ATOM 1549 C CA . ASN B 1 38 ? -1.225 19.734 6.188 1 98.81 38 ASN B CA 1
ATOM 1550 C C . ASN B 1 38 ? -0.306 18.562 5.867 1 98.81 38 ASN B C 1
ATOM 1552 O O . ASN B 1 38 ? 0.459 18.109 6.723 1 98.81 38 ASN B O 1
ATOM 1556 N N . LEU B 1 39 ? -0.391 18.078 4.656 1 98.81 39 LEU B N 1
ATOM 1557 C CA . LEU B 1 39 ? 0.494 17 4.223 1 98.81 39 LEU B CA 1
ATOM 1558 C C . LEU B 1 39 ? 1.951 17.453 4.258 1 98.81 39 LEU B C 1
ATOM 1560 O O . LEU B 1 39 ? 2.836 16.672 4.625 1 98.81 39 LEU B O 1
ATOM 1564 N N . ARG B 1 40 ? 2.184 18.688 3.869 1 98.56 40 ARG B N 1
ATOM 1565 C CA . ARG B 1 40 ? 3.533 19.234 3.92 1 98.56 40 ARG B CA 1
ATOM 1566 C C . ARG B 1 40 ? 4.055 19.281 5.352 1 98.56 40 ARG B C 1
ATOM 1568 O O . ARG B 1 40 ? 5.184 18.859 5.621 1 98.56 40 ARG B O 1
ATOM 1575 N N . GLN B 1 41 ? 3.238 19.719 6.223 1 98.75 41 GLN B N 1
ATOM 1576 C CA . GLN B 1 41 ? 3.643 19.812 7.621 1 98.75 41 GLN B CA 1
ATOM 1577 C C . GLN B 1 41 ? 3.893 18.422 8.211 1 98.75 41 GLN B C 1
ATOM 1579 O O . GLN B 1 41 ? 4.867 18.219 8.938 1 98.75 41 GLN B O 1
ATOM 1584 N N . LEU B 1 42 ? 3.02 17.5 7.934 1 98.88 42 LEU B N 1
ATOM 1585 C CA . LEU B 1 42 ? 3.229 16.125 8.352 1 98.88 42 LEU B CA 1
ATOM 1586 C C . LEU B 1 42 ? 4.57 15.602 7.844 1 98.88 42 LEU B C 1
ATOM 1588 O O . LEU B 1 42 ? 5.312 14.961 8.594 1 98.88 42 LEU B O 1
ATOM 1592 N N . SER B 1 43 ? 4.887 15.867 6.59 1 98.75 43 SER B N 1
ATOM 1593 C CA . SER B 1 43 ? 6.125 15.398 5.98 1 98.75 43 SER B CA 1
ATOM 1594 C C . SER B 1 43 ? 7.34 16.047 6.629 1 98.75 43 SER B C 1
ATOM 1596 O O . SER B 1 43 ? 8.344 15.383 6.891 1 98.75 43 SER B O 1
ATOM 1598 N N . ILE B 1 44 ? 7.25 17.281 6.922 1 98.62 44 ILE B N 1
ATOM 1599 C CA . ILE B 1 44 ? 8.367 18.047 7.469 1 98.62 44 ILE B CA 1
ATOM 1600 C C . ILE B 1 44 ? 8.625 17.625 8.914 1 98.62 44 ILE B C 1
ATOM 1602 O O . ILE B 1 44 ? 9.773 17.469 9.32 1 98.62 44 ILE B O 1
ATOM 1606 N N . HIS B 1 45 ? 7.605 17.406 9.617 1 98.69 45 HIS B N 1
ATOM 1607 C CA . HIS B 1 45 ? 7.773 17.297 11.062 1 98.69 45 HIS B CA 1
ATOM 1608 C C . HIS B 1 45 ? 7.828 15.836 11.508 1 98.69 45 HIS B C 1
ATOM 1610 O O . HIS B 1 45 ? 8.305 15.531 12.602 1 98.69 45 HIS B O 1
ATOM 1616 N N . VAL B 1 46 ? 7.352 14.93 10.656 1 98.81 46 VAL B N 1
ATOM 1617 C CA . VAL B 1 46 ? 7.273 13.547 11.117 1 98.81 46 VAL B CA 1
ATOM 1618 C C . VAL B 1 46 ? 7.949 12.617 10.109 1 98.81 46 VAL B C 1
ATOM 1620 O O . VAL B 1 46 ? 8.953 11.977 10.43 1 98.81 46 VAL B O 1
ATOM 1623 N N . LEU B 1 47 ? 7.516 12.633 8.859 1 98.69 47 LEU B N 1
ATOM 1624 C CA . LEU B 1 47 ? 7.914 11.594 7.922 1 98.69 47 LEU B CA 1
ATOM 1625 C C . LEU B 1 47 ? 9.375 11.758 7.523 1 98.69 47 LEU B C 1
ATOM 1627 O O . LEU B 1 47 ? 10.133 10.781 7.527 1 98.69 47 LEU B O 1
ATOM 1631 N N . GLN B 1 48 ? 9.789 12.984 7.184 1 98.62 48 GLN B N 1
ATOM 1632 C CA . GLN B 1 48 ? 11.18 13.203 6.781 1 98.62 48 GLN B CA 1
ATOM 1633 C C . GLN B 1 48 ? 12.133 12.961 7.945 1 98.62 48 GLN B C 1
ATOM 1635 O O . GLN B 1 48 ? 13.133 12.25 7.797 1 98.62 48 GLN B O 1
ATOM 1640 N N . PRO B 1 49 ? 11.875 13.508 9.094 1 98.75 49 PRO B N 1
ATOM 1641 C CA . PRO B 1 49 ? 12.742 13.203 10.234 1 98.75 49 PRO B CA 1
ATOM 1642 C C . PRO B 1 49 ? 12.805 11.711 10.547 1 98.75 49 PRO B C 1
ATOM 1644 O O . PRO B 1 49 ? 13.859 11.195 10.914 1 98.75 49 PRO B O 1
ATOM 1647 N N . LEU B 1 50 ? 11.68 11.008 10.438 1 98.69 50 LEU B N 1
ATOM 1648 C CA . LEU B 1 50 ? 11.656 9.562 10.656 1 98.69 50 LEU B CA 1
ATOM 1649 C C . LEU B 1 50 ? 12.57 8.852 9.664 1 98.69 50 LEU B C 1
ATOM 1651 O O . LEU B 1 50 ? 13.359 7.988 10.047 1 98.69 50 LEU B O 1
ATOM 1655 N N . ARG B 1 51 ? 12.391 9.203 8.438 1 97.81 51 ARG B N 1
ATOM 1656 C CA . ARG B 1 51 ? 13.227 8.594 7.41 1 97.81 51 ARG B CA 1
ATOM 1657 C C . ARG B 1 51 ? 14.703 8.859 7.676 1 97.81 51 ARG B C 1
ATOM 1659 O O . ARG B 1 51 ? 15.539 7.961 7.535 1 97.81 51 ARG B O 1
ATOM 1666 N N . ASP B 1 52 ? 15.031 10.07 8.039 1 98.06 52 ASP B N 1
ATOM 1667 C CA . ASP B 1 52 ? 16.406 10.445 8.336 1 98.06 52 ASP B CA 1
ATOM 1668 C C . ASP B 1 52 ? 16.953 9.648 9.523 1 98.06 52 ASP B C 1
ATOM 1670 O O . ASP B 1 52 ? 18.109 9.234 9.531 1 98.06 52 ASP B O 1
ATOM 1674 N N . MET B 1 53 ? 16.141 9.422 10.438 1 97.94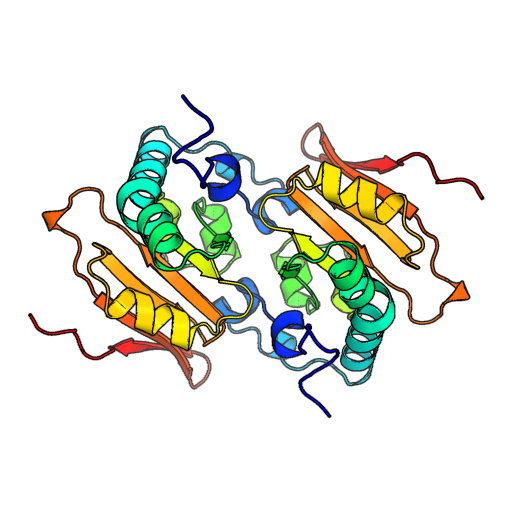 53 MET B N 1
ATOM 1675 C CA . MET B 1 53 ? 16.531 8.703 11.648 1 97.94 53 MET B CA 1
ATOM 1676 C C . MET B 1 53 ? 16.75 7.227 11.352 1 97.94 53 MET B C 1
ATOM 1678 O O . MET B 1 53 ? 17.703 6.625 11.852 1 97.94 53 MET B O 1
ATOM 1682 N N . LEU B 1 54 ? 15.859 6.688 10.539 1 97.5 54 LEU B N 1
ATOM 1683 C CA . LEU B 1 54 ? 15.914 5.258 10.258 1 97.5 54 LEU B CA 1
ATOM 1684 C C . LEU B 1 54 ? 16.969 4.949 9.211 1 97.5 54 LEU B C 1
ATOM 1686 O O . LEU B 1 54 ? 17.453 3.814 9.109 1 97.5 54 LEU B O 1
ATOM 1690 N N . ARG B 1 55 ? 17.281 5.922 8.344 1 96.19 55 ARG B N 1
ATOM 1691 C CA . ARG B 1 55 ? 18.188 5.742 7.211 1 96.19 55 ARG B CA 1
ATOM 1692 C C . ARG B 1 55 ? 17.703 4.605 6.309 1 96.19 55 ARG B C 1
ATOM 1694 O O . ARG B 1 55 ? 18.516 3.805 5.832 1 96.19 55 ARG B O 1
ATOM 1701 N N . ARG B 1 56 ? 16.359 4.512 6.215 1 93.81 56 ARG B N 1
ATOM 1702 C CA . ARG B 1 56 ? 15.672 3.539 5.379 1 93.81 56 ARG B CA 1
ATOM 1703 C C . ARG B 1 56 ? 14.477 4.176 4.672 1 93.81 56 ARG B C 1
ATOM 1705 O O . ARG B 1 56 ? 13.891 5.133 5.18 1 93.81 56 ARG B O 1
ATOM 1712 N N . PRO B 1 57 ? 14.156 3.635 3.514 1 93.56 57 PRO B N 1
ATOM 1713 C CA . PRO B 1 57 ? 12.922 4.125 2.893 1 93.56 57 PRO B CA 1
ATOM 1714 C C . PRO B 1 57 ? 11.688 3.883 3.758 1 93.56 57 PRO B C 1
ATOM 1716 O O . PRO B 1 57 ? 11.578 2.834 4.398 1 93.56 57 PRO B O 1
ATOM 1719 N N . VAL B 1 58 ? 10.867 4.883 3.857 1 96.38 58 VAL B N 1
ATOM 1720 C CA . VAL B 1 58 ? 9.555 4.805 4.496 1 96.38 58 VAL B CA 1
ATOM 1721 C C . VAL B 1 58 ? 8.461 4.859 3.436 1 96.38 58 VAL B C 1
ATOM 1723 O O . VAL B 1 58 ? 8.328 5.855 2.717 1 96.38 58 VAL B O 1
ATOM 1726 N N . PHE B 1 59 ? 7.738 3.795 3.338 1 94.75 59 PHE B N 1
ATOM 1727 C CA . PHE B 1 59 ? 6.684 3.734 2.33 1 94.75 59 PHE B CA 1
ATOM 1728 C C . PHE B 1 59 ? 5.352 4.191 2.912 1 94.75 59 PHE B C 1
ATOM 1730 O O . PHE B 1 59 ? 4.926 3.703 3.961 1 94.75 59 PHE B O 1
ATOM 1737 N N . VAL B 1 60 ? 4.742 5.113 2.189 1 97.31 60 VAL B N 1
ATOM 1738 C CA . VAL B 1 60 ? 3.406 5.566 2.568 1 97.31 60 VAL B CA 1
ATOM 1739 C C . VAL B 1 60 ? 2.354 4.777 1.79 1 97.31 60 VAL B C 1
ATOM 1741 O O . VAL B 1 60 ? 2.139 5.023 0.601 1 97.31 60 VAL B O 1
ATOM 1744 N N . SER B 1 61 ? 1.688 3.887 2.488 1 96.69 61 SER B N 1
ATOM 1745 C CA . SER B 1 61 ? 0.66 3.082 1.834 1 96.69 61 SER B CA 1
ATOM 1746 C C . SER B 1 61 ? -0.665 3.834 1.758 1 96.69 61 SER B C 1
ATOM 1748 O O . SER B 1 61 ? -1.538 3.484 0.961 1 96.69 61 SER B O 1
ATOM 1750 N N . SER B 1 62 ? -0.786 4.82 2.633 1 98.31 62 SER B N 1
ATOM 1751 C CA . SER B 1 62 ? -1.963 5.684 2.635 1 98.31 62 SER B CA 1
ATOM 1752 C C . SER B 1 62 ? -1.66 7.031 3.289 1 98.31 62 SER B C 1
ATOM 1754 O O . SER B 1 62 ? -1.267 7.086 4.457 1 98.31 62 SER B O 1
ATOM 1756 N N . GLY B 1 63 ? -1.758 8.086 2.543 1 98.56 63 GLY B N 1
ATOM 1757 C CA . GLY B 1 63 ? -1.679 9.445 3.051 1 98.56 63 GLY B CA 1
ATOM 1758 C C . GLY B 1 63 ? -3.037 10.102 3.209 1 98.56 63 GLY B C 1
ATOM 1759 O O . GLY B 1 63 ? -3.795 9.758 4.121 1 98.56 63 GLY B O 1
ATOM 1760 N N . TYR B 1 64 ? -3.318 10.969 2.223 1 98.88 64 TYR B N 1
ATOM 1761 C CA . TYR B 1 64 ? -4.637 11.594 2.184 1 98.88 64 TYR B CA 1
ATOM 1762 C C . TYR B 1 64 ? -5.699 10.594 1.733 1 98.88 64 TYR B C 1
ATOM 1764 O O . TYR B 1 64 ? -5.465 9.805 0.815 1 98.88 64 TYR B O 1
ATOM 1772 N N . ARG B 1 65 ? -6.816 10.617 2.418 1 98.88 65 ARG B N 1
ATOM 1773 C CA . ARG B 1 65 ? -8.031 9.945 1.965 1 98.88 65 ARG B CA 1
ATOM 1774 C C . ARG B 1 65 ? -9.188 10.93 1.856 1 98.88 65 ARG B C 1
ATOM 1776 O O . ARG B 1 65 ? -9.555 11.578 2.836 1 98.88 65 ARG B O 1
ATOM 1783 N N . SER B 1 66 ? -9.781 11.031 0.676 1 98.81 66 SER B N 1
ATOM 1784 C CA . SER B 1 66 ? -11.039 11.758 0.59 1 98.81 66 SER B CA 1
ATOM 1785 C C . SER B 1 66 ? -12.117 11.094 1.437 1 98.81 66 SER B C 1
ATOM 1787 O O . SER B 1 66 ? -12.008 9.914 1.775 1 98.81 66 SER B O 1
ATOM 1789 N N . PRO B 1 67 ? -13.164 11.891 1.736 1 98.38 67 PRO B N 1
ATOM 1790 C CA . PRO B 1 67 ? -14.234 11.289 2.529 1 98.38 67 PRO B CA 1
ATOM 1791 C C . PRO B 1 67 ? -14.812 10.031 1.886 1 98.38 67 PRO B C 1
ATOM 1793 O O . PRO B 1 67 ? -15.055 9.039 2.576 1 98.38 67 PRO B O 1
ATOM 1796 N N . ARG B 1 68 ? -14.977 9.969 0.597 1 98.44 68 ARG B N 1
ATOM 1797 C CA . ARG B 1 68 ? -15.523 8.805 -0.099 1 98.44 68 ARG B CA 1
ATOM 1798 C C . ARG B 1 68 ? -14.57 7.617 -0.006 1 98.44 68 ARG B C 1
ATOM 1800 O O . ARG B 1 68 ? -14.992 6.504 0.323 1 98.44 68 ARG B O 1
ATOM 1807 N N . VAL B 1 69 ? -13.289 7.816 -0.275 1 98.69 69 VAL B N 1
ATOM 1808 C CA . VAL B 1 69 ? -12.305 6.75 -0.182 1 98.69 69 VAL B CA 1
ATOM 1809 C C . VAL B 1 69 ? -12.242 6.223 1.25 1 98.69 69 VAL B C 1
ATOM 1811 O O . VAL B 1 69 ? -12.242 5.008 1.471 1 98.69 69 VAL B O 1
ATOM 1814 N N . ASN B 1 70 ? -12.195 7.184 2.213 1 98.81 70 ASN B N 1
ATOM 1815 C CA . ASN B 1 70 ? -12.117 6.801 3.619 1 98.81 70 ASN B CA 1
ATOM 1816 C C . ASN B 1 70 ? -13.258 5.867 4.012 1 98.81 70 ASN B C 1
ATOM 1818 O O . ASN B 1 70 ? -13.039 4.863 4.695 1 98.81 70 ASN B O 1
ATOM 1822 N N . ARG B 1 71 ? -14.422 6.195 3.512 1 98.31 71 ARG B N 1
ATOM 1823 C CA . ARG B 1 71 ? -15.594 5.375 3.801 1 98.31 71 ARG B CA 1
ATOM 1824 C C . ARG B 1 71 ? -15.469 3.998 3.152 1 98.31 71 ARG B C 1
ATOM 1826 O O . ARG B 1 71 ? -15.75 2.979 3.787 1 98.31 71 ARG B O 1
ATOM 1833 N N . ILE B 1 72 ? -15.031 3.918 1.961 1 98.38 72 ILE B N 1
ATOM 1834 C CA . ILE B 1 72 ? -14.961 2.68 1.193 1 98.38 72 ILE B CA 1
ATOM 1835 C C . ILE B 1 72 ? -13.977 1.719 1.855 1 98.38 72 ILE B C 1
ATOM 1837 O O . ILE B 1 72 ? -14.25 0.522 1.971 1 98.38 72 ILE B O 1
ATOM 1841 N N . VAL B 1 73 ? -12.883 2.275 2.389 1 97.88 73 VAL B N 1
ATOM 1842 C CA . VAL B 1 73 ? -11.828 1.394 2.893 1 97.88 73 VAL B CA 1
ATOM 1843 C C . VAL B 1 73 ? -12.031 1.149 4.387 1 97.88 73 VAL B C 1
ATOM 1845 O O . VAL B 1 73 ? -11.195 0.515 5.035 1 97.88 73 VAL B O 1
ATOM 1848 N N . GLY B 1 74 ? -13.078 1.73 4.98 1 96.75 74 GLY B N 1
ATOM 1849 C CA . GLY B 1 74 ? -13.422 1.441 6.363 1 96.75 74 GLY B CA 1
ATOM 1850 C C . GLY B 1 74 ? -12.68 2.312 7.359 1 96.75 74 GLY B C 1
ATOM 1851 O O . GLY B 1 74 ? -12.414 1.891 8.484 1 96.75 74 GLY B O 1
ATOM 1852 N N . GLY B 1 75 ? -12.281 3.473 6.941 1 96.88 75 GLY B N 1
ATOM 1853 C CA . GLY B 1 75 ? -11.633 4.402 7.852 1 96.88 75 GLY B CA 1
ATOM 1854 C C . GLY B 1 75 ? -12.578 4.988 8.883 1 96.88 75 GLY B C 1
ATOM 1855 O O . GLY B 1 75 ? -13.789 5.031 8.664 1 96.88 75 GLY B O 1
ATOM 1856 N N . ALA B 1 76 ? -12 5.48 9.992 1 95.69 76 ALA B N 1
ATOM 1857 C CA . ALA B 1 76 ? -12.797 6.129 11.031 1 95.69 76 ALA B CA 1
ATOM 1858 C C . ALA B 1 76 ? -13.414 7.43 10.516 1 95.69 76 ALA B C 1
ATOM 1860 O O . ALA B 1 76 ? -12.797 8.141 9.719 1 95.69 76 ALA B O 1
ATOM 1861 N N . ASP B 1 77 ? -14.555 7.805 11 1 95.69 77 ASP B N 1
ATOM 1862 C CA . ASP B 1 77 ? -15.266 9.008 10.578 1 95.69 77 ASP B CA 1
ATOM 1863 C C . ASP B 1 77 ? -14.445 10.266 10.867 1 95.69 77 ASP B C 1
ATOM 1865 O O . ASP B 1 77 ? -14.516 11.242 10.125 1 95.69 77 ASP B O 1
ATOM 1869 N N . SER B 1 78 ? -13.727 10.211 11.938 1 96.31 78 SER B N 1
ATOM 1870 C CA . SER B 1 78 ? -12.938 11.375 12.336 1 96.31 78 SER B CA 1
ATOM 1871 C C . SER B 1 78 ? -11.477 11.211 11.945 1 96.31 78 SER B C 1
ATOM 1873 O O . SER B 1 78 ? -10.594 11.828 12.555 1 96.31 78 SER B O 1
ATOM 1875 N N . SER B 1 79 ? -11.242 10.414 11.008 1 98.06 79 SER B N 1
ATOM 1876 C CA . SER B 1 79 ? -9.883 10.07 10.609 1 98.06 79 SER B CA 1
ATOM 1877 C C . SER B 1 79 ? -9.086 11.312 10.219 1 98.06 79 SER B C 1
ATOM 1879 O O . SER B 1 79 ? -9.547 12.109 9.391 1 98.06 79 SER B O 1
ATOM 1881 N N . GLN B 1 80 ? -7.867 11.445 10.625 1 98.75 80 GLN B N 1
ATOM 1882 C CA . GLN B 1 80 ? -6.984 12.547 10.273 1 98.75 80 GLN B CA 1
ATOM 1883 C C . GLN B 1 80 ? -6.496 12.422 8.828 1 98.75 80 GLN B C 1
ATOM 1885 O O . GLN B 1 80 ? -5.984 13.391 8.258 1 98.75 80 GLN B O 1
ATOM 1890 N N . HIS B 1 81 ? -6.609 11.258 8.227 1 98.94 81 HIS B N 1
ATOM 1891 C CA . HIS B 1 81 ? -6.289 11.102 6.809 1 98.94 81 HIS B CA 1
ATOM 1892 C C . HIS B 1 81 ? -7.129 12.039 5.949 1 98.94 81 HIS B C 1
ATOM 1894 O O . HIS B 1 81 ? -6.664 12.523 4.918 1 98.94 81 HIS B O 1
ATOM 1900 N N . MET B 1 82 ? -8.336 12.359 6.375 1 98.88 82 MET B N 1
ATOM 1901 C CA . MET B 1 82 ? -9.242 13.164 5.57 1 98.88 82 MET B CA 1
ATOM 1902 C C . MET B 1 82 ? -8.859 14.641 5.629 1 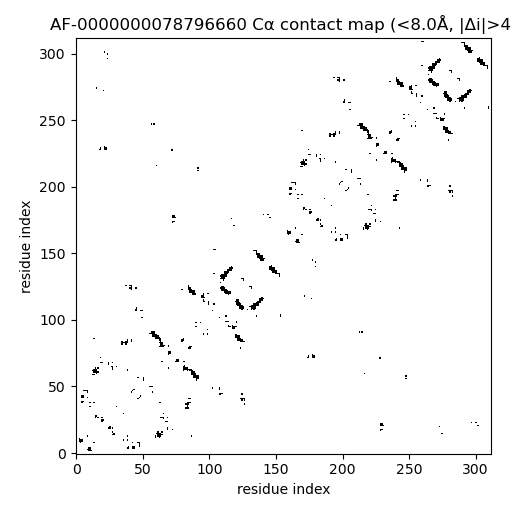98.88 82 MET B C 1
ATOM 1904 O O . MET B 1 82 ? -9.336 15.445 4.824 1 98.88 82 MET B O 1
ATOM 1908 N N . LYS B 1 83 ? -7.992 14.992 6.543 1 98.81 83 LYS B N 1
ATOM 1909 C CA . LYS B 1 83 ? -7.516 16.359 6.691 1 98.81 83 LYS B CA 1
ATOM 1910 C C . LYS B 1 83 ? -6.09 16.516 6.176 1 98.81 83 LYS B C 1
ATOM 1912 O O . LYS B 1 83 ? -5.484 17.578 6.297 1 98.81 83 LYS B O 1
ATOM 1917 N N . GLY B 1 84 ? -5.516 15.383 5.672 1 98.88 84 GLY B N 1
ATOM 1918 C CA . GLY B 1 84 ? -4.125 15.406 5.25 1 98.88 84 GLY B CA 1
ATOM 1919 C C . GLY B 1 84 ? -3.148 15.461 6.41 1 98.88 84 GLY B C 1
ATOM 1920 O O . GLY B 1 84 ? -2.064 16.047 6.289 1 98.88 84 GLY B O 1
ATOM 1921 N N . GLN B 1 85 ? -3.523 14.867 7.52 1 98.94 85 GLN B N 1
ATOM 1922 C CA . GLN B 1 85 ? -2.713 14.992 8.727 1 98.94 85 GLN B CA 1
ATOM 1923 C C . GLN B 1 85 ? -2.17 13.641 9.172 1 98.94 85 GLN B C 1
ATOM 1925 O O . GLN B 1 85 ? -1.661 13.508 10.289 1 98.94 85 GLN B O 1
ATOM 1930 N N . ALA B 1 86 ? -2.303 12.578 8.359 1 98.94 86 ALA B N 1
ATOM 1931 C CA . ALA B 1 86 ? -1.856 11.25 8.781 1 98.94 86 ALA B CA 1
ATOM 1932 C C . ALA B 1 86 ? -1.295 10.461 7.602 1 98.94 86 ALA B C 1
ATOM 1934 O O . ALA B 1 86 ? -1.544 10.812 6.441 1 98.94 86 ALA B O 1
ATOM 1935 N N . ALA B 1 87 ? -0.581 9.5 7.918 1 98.88 87 ALA B N 1
ATOM 1936 C CA . ALA B 1 87 ? -0.078 8.516 6.957 1 98.88 87 ALA B CA 1
ATOM 1937 C C . ALA B 1 87 ? -0.028 7.121 7.57 1 98.88 87 ALA B C 1
ATOM 1939 O O . ALA B 1 87 ? 0.303 6.965 8.75 1 98.88 87 ALA B O 1
ATOM 1940 N N . ASP B 1 88 ? -0.429 6.16 6.82 1 98.75 88 ASP B N 1
ATOM 1941 C CA . ASP B 1 88 ? -0.096 4.766 7.105 1 98.75 88 ASP B CA 1
ATOM 1942 C C . ASP B 1 88 ? 1.227 4.375 6.453 1 98.75 88 ASP B C 1
ATOM 1944 O O . ASP B 1 88 ? 1.416 4.578 5.25 1 98.75 88 ASP B O 1
ATOM 1948 N N . ILE B 1 89 ? 2.148 3.781 7.27 1 98.44 89 ILE B N 1
ATOM 1949 C CA . ILE B 1 89 ? 3.496 3.609 6.738 1 98.44 89 ILE B CA 1
ATOM 1950 C C . ILE B 1 89 ? 3.992 2.195 7.031 1 98.44 89 ILE B C 1
ATOM 1952 O O . ILE B 1 89 ? 3.547 1.563 7.992 1 98.44 89 ILE B O 1
ATOM 1956 N N . VAL B 1 90 ? 4.867 1.768 6.184 1 96.19 90 VAL B N 1
ATOM 1957 C CA . VAL B 1 90 ? 5.598 0.508 6.297 1 96.19 90 VAL B CA 1
ATOM 1958 C C . VAL B 1 90 ? 7.066 0.725 5.938 1 96.19 90 VAL B C 1
ATOM 1960 O O . VAL B 1 90 ? 7.383 1.531 5.059 1 96.19 90 VAL B O 1
ATOM 1963 N N . VAL B 1 91 ? 7.906 0.109 6.641 1 94.56 91 VAL B N 1
ATOM 1964 C CA . VAL B 1 91 ? 9.328 0.068 6.312 1 94.56 91 VAL B CA 1
ATOM 1965 C C . VAL B 1 91 ? 9.734 -1.357 5.945 1 94.56 91 VAL B C 1
ATOM 1967 O O . VAL B 1 91 ? 9.711 -2.254 6.793 1 94.56 91 VAL B O 1
ATOM 1970 N N . PRO B 1 92 ? 10.109 -1.52 4.641 1 87.5 92 PRO B N 1
ATOM 1971 C CA . PRO B 1 92 ? 10.5 -2.873 4.238 1 87.5 92 PRO B CA 1
ATOM 1972 C C . PRO B 1 92 ? 11.562 -3.479 5.148 1 87.5 92 PRO B C 1
ATOM 1974 O O . PRO B 1 92 ? 12.555 -2.816 5.465 1 87.5 92 PRO B O 1
ATOM 1977 N N . GLY B 1 93 ? 11.328 -4.703 5.598 1 86.12 93 GLY B N 1
ATOM 1978 C CA . GLY B 1 93 ? 12.297 -5.398 6.43 1 86.12 93 GLY B CA 1
ATOM 1979 C C . GLY B 1 93 ? 12.125 -5.109 7.91 1 86.12 93 GLY B C 1
ATOM 1980 O O . GLY B 1 93 ? 12.883 -5.617 8.734 1 86.12 93 GLY B O 1
ATOM 1981 N N . MET B 1 94 ? 11.211 -4.27 8.219 1 93.31 94 MET B N 1
ATOM 1982 C CA . MET B 1 94 ? 10.93 -3.918 9.609 1 93.31 94 MET B CA 1
ATOM 1983 C C . MET B 1 94 ? 9.469 -4.215 9.961 1 93.31 94 MET B C 1
ATOM 1985 O O . MET B 1 94 ? 8.562 -3.814 9.242 1 93.31 94 MET B O 1
ATOM 1989 N N . SER B 1 95 ? 9.25 -4.965 11.055 1 95 95 SER B N 1
ATOM 1990 C CA . SER B 1 95 ? 7.879 -5.254 11.453 1 95 95 SER B CA 1
ATOM 1991 C C . SER B 1 95 ? 7.16 -3.996 11.922 1 95 95 SER B C 1
ATOM 1993 O O . SER B 1 95 ? 7.801 -3.027 12.336 1 95 95 SER B O 1
ATOM 1995 N N . ALA B 1 96 ? 5.867 -4.043 11.883 1 96.75 96 ALA B N 1
ATOM 1996 C CA . ALA B 1 96 ? 5.07 -2.918 12.367 1 96.75 96 ALA B CA 1
ATOM 1997 C C . ALA B 1 96 ? 5.371 -2.627 13.836 1 96.75 96 ALA B C 1
ATOM 1999 O O . ALA B 1 96 ? 5.414 -1.467 14.25 1 96.75 96 ALA B O 1
ATOM 2000 N N . GLU B 1 97 ? 5.602 -3.686 14.602 1 97 97 GLU B N 1
ATOM 2001 C CA . GLU B 1 97 ? 5.875 -3.512 16.031 1 97 97 GLU B CA 1
ATOM 2002 C C . GLU B 1 97 ? 7.207 -2.803 16.25 1 97 97 GLU B C 1
ATOM 2004 O O . GLU B 1 97 ? 7.301 -1.898 17.078 1 97 97 GLU B O 1
ATOM 2009 N N . VAL B 1 98 ? 8.219 -3.17 15.57 1 97.81 98 VAL B N 1
ATOM 2010 C CA . VAL B 1 98 ? 9.523 -2.543 15.719 1 97.81 98 VAL B CA 1
ATOM 2011 C C . VAL B 1 98 ? 9.445 -1.08 15.281 1 97.81 98 VAL B C 1
ATOM 2013 O O . VAL B 1 98 ? 9.961 -0.193 15.969 1 97.81 98 VAL B O 1
ATOM 2016 N N . LEU B 1 99 ? 8.797 -0.831 14.156 1 98.25 99 LEU B N 1
ATOM 2017 C CA . LEU B 1 99 ? 8.625 0.534 13.68 1 98.25 99 LEU B CA 1
ATOM 2018 C C . LEU B 1 99 ? 7.863 1.377 14.695 1 98.25 99 LEU B C 1
ATOM 2020 O O . LEU B 1 99 ? 8.258 2.506 14.992 1 98.25 99 LEU B O 1
ATOM 2024 N N . PHE B 1 100 ? 6.812 0.812 15.211 1 98.44 100 PHE B N 1
ATOM 2025 C CA . PHE B 1 100 ? 5.996 1.467 16.219 1 98.44 100 PHE B CA 1
ATOM 2026 C C . PHE B 1 100 ? 6.84 1.876 17.422 1 98.44 100 PHE B C 1
ATOM 2028 O O . PHE B 1 100 ? 6.793 3.027 17.859 1 98.44 100 PHE B O 1
ATOM 2035 N N . GLN B 1 101 ? 7.645 1.01 17.891 1 98.12 101 GLN B N 1
ATOM 2036 C CA . GLN B 1 101 ? 8.461 1.267 19.078 1 98.12 101 GLN B CA 1
ATOM 2037 C C . GLN B 1 101 ? 9.531 2.318 18.781 1 98.12 101 GLN B C 1
ATOM 2039 O O . GLN B 1 101 ? 9.812 3.174 19.625 1 98.12 101 GLN B O 1
ATOM 2044 N N . LYS B 1 102 ? 10.117 2.26 17.656 1 98.38 102 LYS B N 1
ATOM 2045 C CA . LYS B 1 102 ? 11.133 3.238 17.297 1 98.38 102 LYS B CA 1
ATOM 2046 C C . LYS B 1 102 ? 10.555 4.648 17.25 1 98.38 102 LYS B C 1
ATOM 2048 O O . LYS B 1 102 ? 11.188 5.602 17.688 1 98.38 102 LYS B O 1
ATOM 2053 N N . ILE B 1 103 ? 9.391 4.746 16.688 1 98.62 103 ILE B N 1
ATOM 2054 C CA . ILE B 1 103 ? 8.75 6.055 16.609 1 98.62 103 ILE B CA 1
ATOM 2055 C C . ILE B 1 103 ? 8.352 6.516 18 1 98.62 103 ILE B C 1
ATOM 2057 O O . ILE B 1 103 ? 8.617 7.656 18.391 1 98.62 103 ILE B O 1
ATOM 2061 N N . ARG B 1 104 ? 7.773 5.617 18.703 1 97.94 104 ARG B N 1
ATOM 2062 C CA . ARG B 1 104 ? 7.309 5.93 20.062 1 97.94 104 ARG B CA 1
ATOM 2063 C C . ARG B 1 104 ? 8.445 6.457 20.922 1 97.94 104 ARG B C 1
ATOM 2065 O O . ARG B 1 104 ? 8.25 7.375 21.719 1 97.94 104 ARG B O 1
ATOM 2072 N N . LYS B 1 105 ? 9.547 5.941 20.781 1 97.12 105 LYS B N 1
ATOM 2073 C CA . LYS B 1 105 ? 10.688 6.273 21.625 1 97.12 105 LYS B CA 1
ATOM 2074 C C . LYS B 1 105 ? 11.445 7.484 21.078 1 97.12 105 LYS B C 1
ATOM 2076 O O . LYS B 1 105 ? 12.359 7.996 21.719 1 97.12 105 LYS B O 1
ATOM 2081 N N . SER B 1 106 ? 11.117 7.922 19.953 1 97.88 106 SER B N 1
ATOM 2082 C CA . SER B 1 106 ? 11.797 9.055 19.328 1 97.88 106 SER B CA 1
ATOM 2083 C C . SER B 1 106 ? 11.25 10.383 19.859 1 97.88 106 SER B C 1
ATOM 2085 O O . SER B 1 106 ? 10.336 10.391 20.688 1 97.88 106 SER B O 1
ATOM 2087 N N . ASP B 1 107 ? 11.836 11.492 19.297 1 97 107 ASP B N 1
ATOM 2088 C CA . ASP B 1 107 ? 11.398 12.828 19.688 1 97 107 ASP B CA 1
ATOM 2089 C C . ASP B 1 107 ? 10.438 13.414 18.656 1 97 107 ASP B C 1
ATOM 2091 O O . ASP B 1 107 ? 10.18 14.617 18.656 1 97 107 ASP B O 1
ATOM 2095 N N . LEU B 1 108 ? 9.977 12.516 17.828 1 98.12 108 LEU B N 1
ATOM 2096 C CA . LEU B 1 108 ? 9.062 13.016 16.812 1 98.12 108 LEU B CA 1
ATOM 2097 C C . LEU B 1 108 ? 7.789 13.57 17.438 1 98.12 108 LEU B C 1
ATOM 2099 O O . LEU B 1 108 ? 7.27 12.992 18.406 1 98.12 108 LEU B O 1
ATOM 2103 N N . LEU B 1 109 ? 7.312 14.656 16.906 1 97.19 109 LEU B N 1
ATOM 2104 C CA . LEU B 1 109 ? 6.098 15.297 17.406 1 97.19 109 LEU B CA 1
ATOM 2105 C C . LEU B 1 109 ? 4.875 14.805 16.641 1 97.19 109 LEU B C 1
ATOM 2107 O O . LEU B 1 109 ? 4.324 15.523 15.805 1 97.19 109 LEU B O 1
ATOM 2111 N N . TYR B 1 110 ? 4.453 13.664 17 1 98.62 110 TYR B N 1
ATOM 2112 C CA . TYR B 1 110 ? 3.248 13.117 16.375 1 98.62 110 TYR B CA 1
ATOM 2113 C C . TYR B 1 110 ? 2.033 13.32 17.281 1 98.62 110 TYR B C 1
ATOM 2115 O O . TYR B 1 110 ? 2.174 13.625 18.469 1 98.62 110 TYR B O 1
ATOM 2123 N N . ASP B 1 111 ? 0.888 13.297 16.688 1 98.44 111 ASP B N 1
ATOM 2124 C CA . ASP B 1 111 ? -0.354 13.352 17.438 1 98.44 111 ASP B CA 1
ATOM 2125 C C . ASP B 1 111 ? -0.777 11.969 17.906 1 98.44 111 ASP B C 1
ATOM 2127 O O . ASP B 1 111 ? -0.797 11.688 19.109 1 98.44 111 ASP B O 1
ATOM 2131 N N . GLN B 1 112 ? -1.058 11.109 16.938 1 98 112 GLN B N 1
ATOM 2132 C CA . GLN B 1 112 ? -1.403 9.719 17.234 1 98 112 GLN B CA 1
ATOM 2133 C C . GLN B 1 112 ? -0.475 8.75 16.516 1 98 112 GLN B C 1
ATOM 2135 O O . GLN B 1 112 ? -0.151 8.953 15.336 1 98 112 GLN B O 1
ATOM 2140 N N . LEU B 1 113 ? -0.009 7.809 17.219 1 98.56 113 LEU B N 1
ATOM 2141 C CA . LEU B 1 113 ? 0.725 6.648 16.719 1 98.56 113 LEU B CA 1
ATOM 2142 C C . LEU B 1 113 ? -0.052 5.363 16.984 1 98.56 113 LEU B C 1
ATOM 2144 O O . LEU B 1 113 ? -0.38 5.047 18.125 1 98.56 113 LEU B O 1
ATOM 2148 N N . ILE B 1 114 ? -0.427 4.672 15.922 1 98.06 114 ILE B N 1
ATOM 2149 C CA . ILE B 1 114 ? -1.217 3.455 16.094 1 98.06 114 ILE B CA 1
ATOM 2150 C C . ILE B 1 114 ? -0.557 2.301 15.344 1 98.06 114 ILE B C 1
ATOM 2152 O O . ILE B 1 114 ? -0.298 2.4 14.141 1 98.06 114 ILE B O 1
ATOM 2156 N N . GLN B 1 115 ? -0.12 1.287 16.016 1 98 115 GLN B N 1
ATOM 2157 C CA . GLN B 1 115 ? 0.173 0.02 15.352 1 98 115 GLN B CA 1
ATOM 2158 C C . GLN B 1 115 ? -1.11 -0.692 14.93 1 98 115 GLN B C 1
ATOM 2160 O O . GLN B 1 115 ? -1.859 -1.181 15.781 1 98 115 GLN B O 1
ATOM 2165 N N . GLU B 1 116 ? -1.351 -0.771 13.68 1 96.56 116 GLU B N 1
ATOM 2166 C CA . GLU B 1 116 ? -2.65 -1.271 13.234 1 96.56 116 GLU B CA 1
ATOM 2167 C C . GLU B 1 116 ? -2.568 -2.74 12.836 1 96.56 116 GLU B C 1
ATOM 2169 O O . GLU B 1 116 ? -1.877 -3.09 11.875 1 96.56 116 GLU B O 1
ATOM 2174 N N . PHE B 1 117 ? -3.182 -3.662 13.664 1 93.12 117 PHE B N 1
ATOM 2175 C CA . PHE B 1 117 ? -3.424 -5.078 13.422 1 93.12 117 PHE B CA 1
ATOM 2176 C C . PHE B 1 117 ? -2.109 -5.828 13.242 1 93.12 117 PHE B C 1
ATOM 2178 O O . PHE B 1 117 ? -2.076 -6.895 12.625 1 93.12 117 PHE B O 1
ATOM 2185 N N . GLY B 1 118 ? -0.998 -5.188 13.594 1 93.56 118 GLY B N 1
ATOM 2186 C CA . GLY B 1 118 ? 0.317 -5.785 13.43 1 93.56 118 GLY B CA 1
ATOM 2187 C C . GLY B 1 118 ? 0.836 -5.703 12.008 1 93.56 118 GLY B C 1
ATOM 2188 O O . GLY B 1 118 ? 1.764 -6.426 11.641 1 93.56 118 GLY B O 1
ATOM 2189 N N . ARG B 1 119 ? 0.313 -4.785 11.227 1 94.38 119 ARG B N 1
ATOM 2190 C CA . ARG B 1 119 ? 0.592 -4.855 9.797 1 94.38 119 ARG B CA 1
ATOM 2191 C C . ARG B 1 119 ? 1.212 -3.555 9.297 1 94.38 119 ARG B C 1
ATOM 2193 O O . ARG B 1 119 ? 2.096 -3.572 8.438 1 94.38 119 ARG B O 1
ATOM 2200 N N . TRP B 1 120 ? 0.759 -2.436 9.781 1 97.5 120 TRP B N 1
ATOM 2201 C CA . TRP B 1 120 ? 1.325 -1.134 9.445 1 97.5 120 TRP B CA 1
ATOM 2202 C C . TRP B 1 120 ? 1.19 -0.16 10.609 1 97.5 120 TRP B C 1
ATOM 2204 O O . TRP B 1 120 ? 0.6 -0.493 11.641 1 97.5 120 TRP B O 1
ATOM 2214 N N . VAL B 1 121 ? 1.819 0.99 10.477 1 98.56 121 VAL B N 1
ATOM 2215 C CA . VAL B 1 121 ? 1.766 2.01 11.523 1 98.56 121 VAL B CA 1
ATOM 2216 C C . VAL B 1 121 ? 1.087 3.266 10.984 1 98.56 121 VAL B C 1
ATOM 2218 O O . VAL B 1 121 ? 1.397 3.723 9.883 1 98.56 121 VAL B O 1
ATOM 2221 N N . HIS B 1 122 ? 0.098 3.699 11.664 1 98.75 122 HIS B N 1
ATOM 2222 C CA . HIS B 1 122 ? -0.52 5.004 11.453 1 98.75 122 HIS B CA 1
ATOM 2223 C C . HIS B 1 122 ? 0.184 6.082 12.273 1 98.75 122 HIS B C 1
ATOM 2225 O O . HIS B 1 122 ? 0.383 5.926 13.477 1 98.75 122 HIS B O 1
ATOM 2231 N N . VAL B 1 123 ? 0.58 7.172 11.617 1 98.88 123 VAL B N 1
ATOM 2232 C CA . VAL B 1 123 ? 1.17 8.305 12.328 1 98.88 123 VAL B CA 1
ATOM 2233 C C . VAL B 1 123 ? 0.525 9.602 11.859 1 98.88 123 VAL B C 1
ATOM 2235 O O . VAL B 1 123 ? 0.307 9.797 10.656 1 98.88 123 VAL B O 1
ATOM 2238 N N . SER B 1 124 ? 0.191 10.469 12.828 1 98.88 124 SER B N 1
ATOM 2239 C CA . SER B 1 124 ? -0.484 11.711 12.469 1 98.88 124 SER B CA 1
ATOM 2240 C C . SER B 1 124 ? 0.196 12.914 13.109 1 98.88 124 SER B C 1
ATOM 2242 O O . SER B 1 124 ? 1 12.758 14.031 1 98.88 124 SER B O 1
ATOM 2244 N N . TYR B 1 125 ? -0.062 14.039 12.578 1 98.88 125 TYR B N 1
ATOM 2245 C CA . TYR B 1 125 ? 0.469 15.32 13.031 1 98.88 125 TYR B CA 1
ATOM 2246 C C . TYR B 1 125 ? -0.591 16.406 12.945 1 98.88 125 TYR B C 1
ATOM 2248 O O . TYR B 1 125 ? -1.262 16.547 11.922 1 98.88 125 TYR B O 1
ATOM 2256 N N . ASN B 1 126 ? -0.74 17.109 14.031 1 98.62 126 ASN B N 1
ATOM 2257 C CA . ASN B 1 126 ? -1.565 18.312 14.055 1 98.62 126 ASN B CA 1
ATOM 2258 C C . ASN B 1 126 ? -0.753 19.562 13.711 1 98.62 126 ASN B C 1
ATOM 2260 O O . ASN B 1 126 ? 0.269 19.828 14.344 1 98.62 126 ASN B O 1
ATOM 2264 N N . PRO B 1 127 ? -1.179 20.312 12.758 1 98 127 PRO B N 1
ATOM 2265 C CA . PRO B 1 127 ? -0.407 21.484 12.359 1 98 127 PRO B CA 1
ATOM 2266 C C . PRO B 1 127 ? -0.293 22.516 13.477 1 98 127 PRO B C 1
ATOM 2268 O O . PRO B 1 127 ? 0.515 23.453 13.383 1 98 127 PRO B O 1
ATOM 2271 N N . GLU B 1 128 ? -1.162 22.5 14.359 1 97.94 128 GLU B N 1
ATOM 2272 C CA . GLU B 1 128 ? -0.938 23.234 15.602 1 97.94 128 GLU B CA 1
ATOM 2273 C C . GLU B 1 128 ? -0.08 22.422 16.578 1 97.94 128 GLU B C 1
ATOM 2275 O O . GLU B 1 128 ? -0.596 21.594 17.328 1 97.94 128 GLU B O 1
ATOM 2280 N N . PRO B 1 129 ? 1.166 22.75 16.641 1 97.44 129 PRO B N 1
ATOM 2281 C CA . PRO B 1 129 ? 2.129 21.891 17.328 1 97.44 129 PRO B CA 1
ATOM 2282 C C . PRO B 1 129 ? 1.727 21.594 18.781 1 97.44 129 PRO B C 1
ATOM 2284 O O . PRO B 1 129 ? 1.916 20.469 19.25 1 97.44 129 PRO B O 1
ATOM 2287 N N . ALA B 1 130 ? 1.079 22.5 19.422 1 97.25 130 ALA B N 1
ATOM 2288 C CA . ALA B 1 130 ? 0.731 22.359 20.828 1 97.25 130 ALA B CA 1
ATOM 2289 C C . ALA B 1 130 ? -0.383 21.328 21.031 1 97.25 130 ALA B C 1
ATOM 2291 O O . ALA B 1 130 ? -0.604 20.844 22.141 1 97.25 130 ALA B O 1
ATOM 2292 N N . LYS B 1 131 ? -1.048 20.938 19.938 1 97.94 131 LYS B N 1
ATOM 2293 C CA . LYS B 1 131 ? -2.199 20.047 20.031 1 97.94 131 LYS B CA 1
ATOM 2294 C C . LYS B 1 131 ? -1.788 18.594 19.797 1 97.94 131 LYS B C 1
ATOM 2296 O O . LYS B 1 131 ? -2.611 17.688 19.922 1 97.94 131 LYS B O 1
ATOM 2301 N N . ASN B 1 132 ? -0.518 18.359 19.453 1 98.38 132 ASN B N 1
ATOM 2302 C CA . ASN B 1 132 ? -0.055 16.984 19.266 1 98.38 132 ASN B CA 1
ATOM 2303 C C . ASN B 1 132 ? 0.051 16.25 20.609 1 98.38 132 ASN B C 1
ATOM 2305 O O . ASN B 1 132 ? 0.801 16.672 21.484 1 98.38 132 ASN B O 1
ATOM 2309 N N . ARG B 1 133 ? -0.606 15.172 20.781 1 96.75 133 ARG B N 1
ATOM 2310 C CA . ARG B 1 133 ? -0.837 14.492 22.047 1 96.75 133 ARG B CA 1
ATOM 2311 C C . ARG B 1 133 ? 0.251 13.461 22.328 1 96.75 133 ARG B C 1
ATOM 2313 O O . ARG B 1 133 ? 0.424 13.023 23.469 1 96.75 133 ARG B O 1
ATOM 2320 N N . LYS B 1 134 ? 0.886 12.969 21.297 1 96.81 134 LYS B N 1
ATOM 2321 C CA . LYS B 1 134 ? 1.846 11.875 21.422 1 96.81 134 LYS B CA 1
ATOM 2322 C C . LYS B 1 134 ? 1.19 10.633 22.016 1 96.81 134 LYS B C 1
ATOM 2324 O O . LYS B 1 134 ? 1.744 10 22.922 1 96.81 134 LYS B O 1
ATOM 2329 N N . GLU B 1 135 ? 0.021 10.359 21.5 1 96.81 135 GLU B N 1
ATOM 2330 C CA . GLU B 1 135 ? -0.701 9.164 21.922 1 96.81 135 GLU B CA 1
ATOM 2331 C C . GLU B 1 135 ? -0.271 7.945 21.109 1 96.81 135 GLU B C 1
ATOM 2333 O O . GLU B 1 135 ? -0.205 8.016 19.875 1 96.81 135 GLU B O 1
ATOM 2338 N N . ALA B 1 136 ? 0.077 6.887 21.797 1 97.25 136 ALA B N 1
ATOM 2339 C CA . ALA B 1 136 ? 0.469 5.641 21.141 1 97.25 136 ALA B CA 1
ATOM 2340 C C . ALA B 1 136 ? -0.508 4.516 21.484 1 97.25 136 ALA B C 1
ATOM 2342 O O . ALA B 1 136 ? -0.737 4.211 22.656 1 97.25 136 ALA B O 1
ATOM 2343 N N . LEU B 1 137 ? -1.079 3.975 20.469 1 97 137 LEU B N 1
ATOM 2344 C CA . LEU B 1 137 ? -2.102 2.947 20.625 1 97 137 LEU B CA 1
ATOM 2345 C C . LEU B 1 137 ? -1.812 1.746 19.734 1 97 137 LEU B C 1
ATOM 2347 O O . LEU B 1 137 ? -0.976 1.828 18.828 1 97 137 LEU B O 1
ATOM 2351 N N . ARG B 1 138 ? -2.508 0.661 20.047 1 96 138 ARG B N 1
ATOM 2352 C CA . ARG B 1 138 ? -2.541 -0.507 19.172 1 96 138 ARG B CA 1
ATOM 2353 C C . ARG B 1 138 ? -3.975 -0.863 18.797 1 96 138 ARG B C 1
ATOM 2355 O O . ARG B 1 138 ? -4.855 -0.929 19.656 1 96 138 ARG B O 1
ATOM 2362 N N . ALA B 1 139 ? -4.184 -0.963 17.516 1 94.75 139 ALA B N 1
ATOM 2363 C CA . ALA B 1 139 ? -5.473 -1.443 17.031 1 94.75 139 ALA B CA 1
ATOM 2364 C C . ALA B 1 139 ? -5.445 -2.951 16.797 1 94.75 139 ALA B C 1
ATOM 2366 O O . ALA B 1 139 ? -4.656 -3.447 15.992 1 94.75 139 ALA B O 1
ATOM 2367 N N . VAL B 1 140 ? -6.348 -3.684 17.438 1 92.31 140 VAL B N 1
ATOM 2368 C CA . VAL B 1 140 ? -6.391 -5.137 17.312 1 92.31 140 VAL B CA 1
ATOM 2369 C C . VAL B 1 140 ? -7.816 -5.59 17.016 1 92.31 140 VAL B C 1
ATOM 2371 O O . VAL B 1 140 ? -8.773 -4.855 17.266 1 92.31 140 VAL B O 1
ATOM 2374 N N . MET B 1 141 ? -7.891 -6.742 16.344 1 86.12 141 MET B N 1
ATOM 2375 C CA . MET B 1 141 ? -9.195 -7.355 16.125 1 86.12 141 MET B CA 1
ATOM 2376 C C . MET B 1 141 ? -9.539 -8.336 17.234 1 86.12 141 MET B C 1
ATOM 2378 O O . MET B 1 141 ? -8.859 -9.352 17.406 1 86.12 141 MET B O 1
ATOM 2382 N N . GLU B 1 142 ? -10.516 -8.07 17.969 1 85.69 142 GLU B N 1
ATOM 2383 C CA . GLU B 1 142 ? -11.008 -8.93 19.031 1 85.69 142 GLU B CA 1
ATOM 2384 C C . GLU B 1 142 ? -12.523 -9.109 18.953 1 85.69 142 GLU B C 1
ATOM 2386 O O . GLU B 1 142 ? -13.273 -8.133 19 1 85.69 142 GLU B O 1
ATOM 2391 N N . GLY B 1 143 ? -12.953 -10.391 18.875 1 85.19 143 GLY B N 1
ATOM 2392 C CA . GLY B 1 143 ? -14.383 -10.68 18.812 1 85.19 143 GLY B CA 1
ATOM 2393 C C . GLY B 1 143 ? -15.062 -10.039 17.609 1 85.19 143 GLY B C 1
ATOM 2394 O O . GLY B 1 143 ? -16.156 -9.508 17.734 1 85.19 143 GLY B O 1
ATOM 2395 N N . GLY B 1 144 ? -14.367 -9.805 16.609 1 82.81 144 GLY B N 1
ATOM 2396 C CA . GLY B 1 144 ? -14.93 -9.25 15.383 1 82.81 144 GLY B CA 1
ATOM 2397 C C . GLY 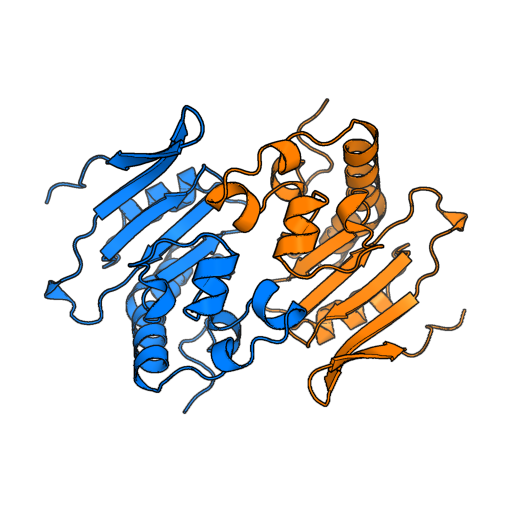B 1 144 ? -14.977 -7.734 15.375 1 82.81 144 GLY B C 1
ATOM 2398 O O . GLY B 1 144 ? -15.578 -7.129 14.492 1 82.81 144 GLY B O 1
ATOM 2399 N N . ARG B 1 145 ? -14.469 -7.242 16.453 1 84.56 145 ARG B N 1
ATOM 2400 C CA . ARG B 1 145 ? -14.453 -5.785 16.547 1 84.56 145 ARG B CA 1
ATOM 2401 C C . ARG B 1 145 ? -13.031 -5.262 16.719 1 84.56 145 ARG B C 1
ATOM 2403 O O . ARG B 1 145 ? -12.18 -5.949 17.297 1 84.56 145 ARG B O 1
ATOM 2410 N N . VAL B 1 146 ? -12.797 -4.035 16.234 1 86.19 146 VAL B N 1
ATOM 2411 C CA . VAL B 1 146 ? -11.516 -3.375 16.438 1 86.19 146 VAL B CA 1
ATOM 2412 C C . VAL B 1 146 ? -11.445 -2.803 17.844 1 86.19 146 VAL B C 1
ATOM 2414 O O . VAL B 1 146 ? -12.367 -2.111 18.297 1 86.19 146 VAL B O 1
ATOM 2417 N N . ARG B 1 147 ? -10.398 -3.117 18.516 1 89.56 147 ARG B N 1
ATOM 2418 C CA . ARG B 1 147 ? -10.117 -2.574 19.844 1 89.56 147 ARG B CA 1
ATOM 2419 C C . ARG B 1 147 ? -8.797 -1.802 19.844 1 89.56 147 ARG B C 1
ATOM 2421 O O . ARG B 1 147 ? -7.824 -2.223 19.219 1 89.56 147 ARG B O 1
ATOM 2428 N N . PHE B 1 148 ? -8.852 -0.775 20.562 1 90.94 148 PHE B N 1
ATOM 2429 C CA . PHE B 1 148 ? -7.641 0.025 20.719 1 90.94 148 PHE B CA 1
ATOM 2430 C C . PHE B 1 148 ? -7.039 -0.153 22.109 1 90.94 148 PHE B C 1
ATOM 2432 O O . PHE B 1 148 ? -7.711 0.074 23.109 1 90.94 148 PHE B O 1
ATOM 2439 N N . LEU B 1 149 ? -5.863 -0.626 22.062 1 89.94 149 LEU B N 1
ATOM 2440 C CA . LEU B 1 149 ? -5.125 -0.802 23.312 1 89.94 149 LEU B CA 1
ATOM 2441 C C . LEU B 1 149 ? -4.125 0.33 23.5 1 89.94 149 LEU B C 1
ATOM 2443 O O . LEU B 1 149 ? -3.354 0.652 22.594 1 89.94 149 LEU B O 1
ATOM 2447 N N . ARG B 1 150 ? -4.355 0.98 24.641 1 84.69 150 ARG B N 1
ATOM 2448 C CA . ARG B 1 150 ? -3.465 2.107 24.891 1 84.69 150 ARG B CA 1
ATOM 2449 C C . ARG B 1 150 ? -2.078 1.623 25.312 1 84.69 150 ARG B C 1
ATOM 2451 O O . ARG B 1 150 ? -1.953 0.687 26.109 1 84.69 150 ARG B O 1
ATOM 2458 N N . GLY B 1 151 ? -1.107 1.908 24.469 1 65.94 151 GLY B N 1
ATOM 2459 C CA . GLY B 1 151 ? 0.258 1.686 24.922 1 65.94 151 GLY B CA 1
ATOM 2460 C C . GLY B 1 151 ? 0.659 2.584 26.078 1 65.94 151 GLY B C 1
ATOM 2461 O O . GLY B 1 151 ? -0.091 3.484 26.453 1 65.94 151 GLY B O 1
ATOM 2462 N N . GLU B 1 152 ? 1.672 2.199 26.828 1 52 152 GLU B N 1
ATOM 2463 C CA . GLU B 1 152 ? 2.182 3.027 27.906 1 52 152 GLU B CA 1
ATOM 2464 C C . GLU B 1 152 ? 2.555 4.422 27.422 1 52 152 GLU B C 1
ATOM 2466 O O . GLU B 1 152 ? 3.092 4.574 26.312 1 52 152 GLU B O 1
ATOM 2471 N N . ARG B 1 153 ? 1.702 5.426 27.734 1 45.53 153 ARG B N 1
ATOM 2472 C CA . ARG B 1 153 ? 2.186 6.789 27.516 1 45.53 153 ARG B CA 1
ATOM 2473 C C . ARG B 1 153 ? 3.658 6.91 27.906 1 45.53 153 ARG B C 1
ATOM 2475 O O . ARG B 1 153 ? 4.105 6.309 28.875 1 45.53 153 ARG B O 1
ATOM 2482 N N . VAL B 1 154 ? 4.594 7.148 26.938 1 39.06 154 VAL B N 1
ATOM 2483 C CA . VAL B 1 154 ? 5.914 7.539 27.422 1 39.06 154 VAL B CA 1
ATOM 2484 C C . VAL B 1 154 ? 5.793 8.758 28.344 1 39.06 154 VAL B C 1
ATOM 2486 O O . VAL B 1 154 ? 5.254 9.789 27.938 1 39.06 154 VAL B O 1
ATOM 2489 N N . GLY B 1 155 ? 5.281 8.586 29.531 1 33.25 155 GLY B N 1
ATOM 2490 C CA . GLY B 1 155 ? 5.324 9.656 30.516 1 33.25 155 GLY B CA 1
ATOM 2491 C C . GLY B 1 155 ? 6.531 10.562 30.359 1 33.25 155 GLY B C 1
ATOM 2492 O O . GLY B 1 155 ? 7.641 10.086 30.094 1 33.25 155 GLY B O 1
ATOM 2493 N N . GLY B 1 156 ? 6.371 11.883 29.844 1 26.59 156 GLY B N 1
ATOM 2494 C CA . GLY B 1 156 ? 7.305 12.812 30.438 1 26.59 156 GLY B CA 1
ATOM 2495 C C . GLY B 1 156 ? 7.355 12.711 31.953 1 26.59 156 GLY B C 1
ATOM 2496 O O . GLY B 1 156 ? 6.406 12.234 32.594 1 26.59 156 GLY B O 1
#

Solvent-accessible surface area (backbone atoms only — not comparable to full-atom values): 16691 Å² total; per-residue (Å²): 131,74,60,56,55,46,97,88,44,38,47,67,56,32,37,41,46,69,45,34,62,53,60,62,42,63,65,45,76,57,66,54,70,65,29,52,50,30,38,32,48,30,33,63,53,39,52,49,53,48,29,64,72,65,73,46,74,70,42,62,76,32,20,40,29,36,71,67,52,29,56,70,40,42,48,62,92,81,43,47,25,60,52,15,18,27,33,32,35,46,36,88,97,50,53,22,63,58,52,43,51,55,53,69,71,44,87,60,67,32,20,42,34,29,30,40,68,68,66,28,26,38,41,24,31,46,89,53,68,89,69,34,69,56,41,42,34,31,37,37,80,53,94,86,35,82,41,77,43,77,45,79,64,79,70,127,129,76,59,56,56,48,98,87,42,38,47,67,55,33,38,42,46,69,44,35,63,54,60,62,42,63,64,45,78,58,66,54,70,67,30,52,49,30,38,32,48,29,35,63,54,38,51,50,52,48,28,64,71,65,74,45,74,70,42,61,76,32,21,39,29,35,71,68,52,30,55,70,40,41,49,62,92,82,40,48,25,60,51,15,18,25,33,32,34,47,36,89,97,49,53,23,62,58,52,43,50,54,53,69,72,44,88,60,69,33,20,41,36,29,30,40,68,69,66,28,28,38,42,24,32,46,88,53,68,89,69,34,68,57,41,42,34,30,36,39,80,53,97,87,34,83,40,76,42,76,44,79,64,77,71,128

Radius of gyration: 19.13 Å; Cα contacts (8 Å, |Δi|>4): 622; chains: 2; bounding box: 34×49×60 Å

Nearest PDB structures (foldseek):
  1lbu-assembly1_A  TM=7.286E-01  e=3.199E-05  Streptomyces albus G
  4nck-assembly1_A  TM=5.570E-01  e=3.883E+00  Pyrococcus furiosus DSM 3638
  1lbu-assembly1_A  TM=7.286E-01  e=3.199E-05  Streptomyces albus G
  4nck-assembly1_A  TM=5.573E-01  e=3.883E+00  Pyrococcus furiosus DSM 3638